Protein AF-A0A2G2QUN5-F1 (afdb_monomer)

Structure (mmCIF, N/CA/C/O ba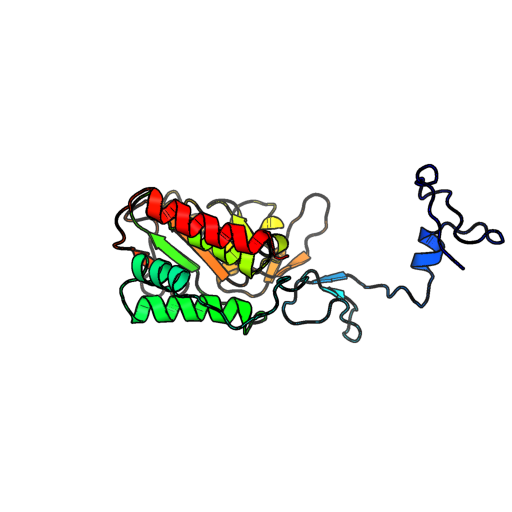ckbone):
data_AF-A0A2G2QUN5-F1
#
_entry.id   AF-A0A2G2QUN5-F1
#
loop_
_atom_site.group_PDB
_atom_site.id
_atom_site.type_symbol
_atom_site.label_atom_id
_atom_site.label_alt_id
_atom_site.label_comp_id
_atom_site.label_asym_id
_atom_site.label_entity_id
_atom_site.label_seq_id
_atom_site.pdbx_PDB_ins_code
_atom_site.Cartn_x
_atom_site.Cartn_y
_atom_site.Cartn_z
_atom_site.occupancy
_atom_site.B_iso_or_equiv
_atom_site.auth_seq_id
_atom_site.auth_comp_id
_atom_site.auth_asym_id
_atom_site.auth_atom_id
_atom_site.pdbx_PDB_model_num
ATOM 1 N N . MET A 1 1 ? 36.291 -23.352 -14.153 1.00 35.84 1 MET A N 1
ATOM 2 C CA . MET A 1 1 ? 36.931 -22.021 -14.198 1.00 35.84 1 MET A CA 1
ATOM 3 C C . MET A 1 1 ? 36.244 -21.177 -13.135 1.00 35.84 1 MET A C 1
ATOM 5 O O . MET A 1 1 ? 35.093 -20.812 -13.331 1.00 35.84 1 MET A O 1
ATOM 9 N N . SER A 1 2 ? 36.852 -21.022 -11.958 1.00 29.03 2 SER A N 1
ATOM 10 C CA . SER A 1 2 ? 36.271 -20.247 -10.856 1.00 29.03 2 SER A CA 1
ATOM 11 C C . SER A 1 2 ? 36.529 -18.760 -11.091 1.00 29.03 2 SER A C 1
ATOM 13 O O . SER A 1 2 ? 37.668 -18.347 -11.294 1.00 29.03 2 SER A O 1
ATOM 15 N N . LEU A 1 3 ? 35.463 -17.963 -11.090 1.00 35.88 3 LEU A N 1
ATOM 16 C CA . LEU A 1 3 ? 35.551 -16.508 -11.137 1.00 35.88 3 LEU A CA 1
ATOM 17 C C . LEU A 1 3 ? 35.928 -16.033 -9.724 1.00 35.88 3 LEU A C 1
ATOM 19 O O . LEU A 1 3 ? 35.085 -16.031 -8.832 1.00 35.88 3 LEU A O 1
ATOM 23 N N . VAL A 1 4 ? 37.200 -15.710 -9.488 1.00 37.84 4 VAL A N 1
ATOM 24 C CA . VAL A 1 4 ? 37.647 -15.081 -8.235 1.00 37.84 4 VAL A CA 1
ATOM 25 C C . VAL A 1 4 ? 37.797 -13.591 -8.516 1.00 37.84 4 VAL A C 1
ATOM 27 O O . VAL A 1 4 ? 38.644 -13.198 -9.313 1.00 37.84 4 VAL A O 1
ATOM 30 N N . LEU A 1 5 ? 36.936 -12.773 -7.911 1.00 43.81 5 LEU A N 1
ATOM 31 C CA . LEU A 1 5 ? 36.987 -11.317 -8.028 1.00 43.81 5 LEU A CA 1
ATOM 32 C C . LEU A 1 5 ? 37.712 -10.751 -6.801 1.00 43.81 5 LEU A C 1
ATOM 34 O O . LEU A 1 5 ? 37.220 -10.862 -5.681 1.00 43.81 5 LEU A O 1
ATOM 38 N N . ASP A 1 6 ? 38.892 -10.175 -7.027 1.00 44.09 6 ASP A N 1
ATOM 39 C CA . ASP A 1 6 ? 39.674 -9.443 -6.027 1.00 44.09 6 ASP A CA 1
ATOM 40 C C . ASP A 1 6 ? 39.071 -8.045 -5.778 1.00 44.09 6 ASP A C 1
ATOM 42 O O . ASP A 1 6 ? 38.617 -7.355 -6.696 1.00 44.09 6 ASP A O 1
ATOM 46 N N . LYS A 1 7 ? 39.084 -7.636 -4.508 1.00 42.56 7 LYS A N 1
ATOM 47 C CA . LYS A 1 7 ? 38.530 -6.402 -3.946 1.00 42.56 7 LYS A CA 1
ATOM 48 C C . LYS A 1 7 ? 39.218 -5.139 -4.484 1.00 42.56 7 LYS A C 1
ATOM 50 O O . LYS A 1 7 ? 38.591 -4.082 -4.492 1.00 42.56 7 LYS A O 1
ATOM 55 N N . GLU A 1 8 ? 40.456 -5.236 -4.977 1.00 45.50 8 GLU A N 1
ATOM 56 C CA . GLU A 1 8 ? 41.182 -4.104 -5.583 1.00 45.50 8 GLU A CA 1
ATOM 57 C C . GLU A 1 8 ? 40.894 -3.898 -7.088 1.00 45.50 8 GLU A C 1
ATOM 59 O O . GLU A 1 8 ? 41.261 -2.871 -7.660 1.00 45.50 8 GLU A O 1
ATOM 64 N N . GLY A 1 9 ? 40.166 -4.818 -7.738 1.00 47.00 9 GLY A N 1
ATOM 65 C CA . GLY A 1 9 ? 39.859 -4.783 -9.177 1.00 47.00 9 GLY A CA 1
ATOM 66 C C . GLY A 1 9 ? 38.593 -4.015 -9.582 1.00 47.00 9 GLY A C 1
ATOM 67 O O . GLY A 1 9 ? 38.259 -3.971 -10.766 1.00 47.00 9 GLY A O 1
ATOM 68 N N . PHE A 1 10 ? 37.877 -3.397 -8.638 1.00 44.25 10 PHE A N 1
ATOM 69 C CA . PHE A 1 10 ? 36.579 -2.745 -8.871 1.00 44.25 10 PHE A CA 1
ATOM 70 C C . PHE A 1 10 ? 36.718 -1.335 -9.486 1.00 44.25 10 PHE A C 1
ATOM 72 O O . PHE A 1 10 ? 36.236 -0.331 -8.965 1.00 44.25 10 PHE A O 1
ATOM 79 N N . ARG A 1 11 ? 37.408 -1.240 -10.625 1.00 47.84 11 ARG A N 1
ATOM 80 C CA . ARG A 1 11 ? 37.242 -0.135 -11.576 1.00 47.84 11 ARG A CA 1
ATOM 81 C C . ARG A 1 11 ? 36.679 -0.746 -12.854 1.00 47.84 11 ARG A C 1
ATOM 83 O O . ARG A 1 11 ? 37.441 -1.268 -13.665 1.00 47.84 11 ARG A O 1
ATOM 90 N N . ASP A 1 12 ? 35.359 -0.663 -13.032 1.00 49.81 12 ASP A N 1
ATOM 91 C CA . ASP A 1 12 ? 34.596 -1.222 -14.171 1.00 49.81 12 ASP A CA 1
ATOM 92 C C . ASP A 1 12 ? 35.184 -0.902 -15.559 1.00 49.81 12 ASP A C 1
ATOM 94 O O . ASP A 1 12 ? 34.937 -1.614 -16.533 1.00 49.81 12 ASP A O 1
ATOM 98 N N . ALA A 1 13 ? 36.002 0.149 -15.662 1.00 46.41 13 ALA A N 1
ATOM 99 C CA . ALA A 1 13 ? 36.692 0.530 -16.887 1.00 46.41 13 ALA A CA 1
ATOM 100 C C . ALA A 1 13 ? 37.795 -0.457 -17.335 1.00 46.41 13 ALA A C 1
ATOM 102 O O . ALA A 1 13 ? 38.025 -0.571 -18.535 1.00 46.41 13 ALA A O 1
ATOM 103 N N . ASN A 1 14 ? 38.463 -1.176 -16.416 1.00 46.28 14 ASN A N 1
ATOM 104 C CA . ASN A 1 14 ? 39.720 -1.892 -16.713 1.00 46.28 14 ASN A CA 1
ATOM 105 C C . ASN A 1 14 ? 39.772 -3.366 -16.263 1.00 46.28 14 ASN A C 1
ATOM 107 O O . ASN A 1 14 ? 40.798 -4.020 -16.452 1.00 46.28 14 ASN A O 1
ATOM 111 N N . ALA A 1 15 ? 38.700 -3.917 -15.689 1.00 51.59 15 ALA A N 1
ATOM 112 C CA . ALA A 1 15 ? 38.634 -5.343 -15.370 1.00 51.59 15 ALA A CA 1
ATOM 113 C C . ALA A 1 15 ? 38.352 -6.154 -16.649 1.00 51.59 15 ALA A C 1
ATOM 115 O O . ALA A 1 15 ? 37.224 -6.188 -17.151 1.00 51.59 15 ALA A O 1
ATOM 116 N N . PHE A 1 16 ? 39.385 -6.780 -17.215 1.00 53.91 16 PHE A N 1
ATOM 117 C CA . PHE A 1 16 ? 39.244 -7.669 -18.368 1.00 53.91 16 PHE A CA 1
ATOM 118 C C . PHE A 1 16 ? 38.678 -9.018 -17.914 1.00 53.91 16 PHE A C 1
ATOM 120 O O . PHE A 1 16 ? 39.270 -9.688 -17.073 1.00 53.91 16 PHE A O 1
ATOM 127 N N . ALA A 1 17 ? 37.539 -9.434 -18.476 1.00 51.97 17 ALA A N 1
ATOM 128 C CA . ALA A 1 17 ? 36.911 -10.714 -18.122 1.00 51.97 17 ALA A CA 1
ATOM 129 C C . ALA A 1 17 ? 37.695 -11.939 -18.626 1.00 51.97 17 ALA A C 1
ATOM 131 O O . ALA A 1 17 ? 37.509 -13.043 -18.118 1.00 51.97 17 ALA A O 1
ATOM 132 N N . PHE A 1 18 ? 38.573 -11.753 -19.617 1.00 56.00 18 PHE A N 1
ATOM 133 C CA . PHE A 1 18 ? 39.348 -12.828 -20.227 1.00 56.00 18 PHE A CA 1
ATOM 134 C C . PHE A 1 18 ? 40.806 -12.388 -20.426 1.00 56.00 18 PHE A C 1
ATOM 136 O O . PHE A 1 18 ? 41.029 -11.330 -21.015 1.00 56.00 18 PHE A O 1
ATOM 143 N N . PRO A 1 19 ? 41.806 -13.197 -20.023 1.00 53.03 19 PRO A N 1
ATOM 144 C CA . PRO A 1 19 ? 43.227 -12.854 -20.167 1.00 53.03 19 PRO A CA 1
ATOM 145 C C . PRO A 1 19 ? 43.670 -12.573 -21.614 1.00 53.03 19 PRO A C 1
ATOM 147 O O . PRO A 1 19 ? 44.662 -11.888 -21.837 1.00 53.03 19 PRO A O 1
ATOM 150 N N . SER A 1 20 ? 42.944 -13.107 -22.602 1.00 54.94 20 SER A N 1
ATOM 151 C CA . SER A 1 20 ? 43.275 -13.030 -24.029 1.00 54.94 20 SER A CA 1
ATOM 152 C C . SER A 1 20 ? 42.544 -11.924 -24.803 1.00 54.94 20 SER A C 1
ATOM 154 O O . SER A 1 20 ? 42.883 -11.681 -25.960 1.00 54.94 20 SER A O 1
ATOM 156 N N . GLN A 1 21 ? 41.559 -11.233 -24.210 1.00 55.50 21 GLN A N 1
ATOM 157 C CA . GLN A 1 21 ? 40.789 -10.183 -24.889 1.00 55.50 21 GLN A CA 1
ATOM 158 C C . GLN A 1 21 ? 40.689 -8.914 -24.040 1.00 55.50 21 GLN A C 1
ATOM 160 O O . GLN A 1 21 ? 40.214 -8.945 -22.908 1.00 55.50 21 GLN A O 1
ATOM 165 N N . LYS A 1 22 ? 41.052 -7.766 -24.634 1.00 61.06 22 LYS A N 1
ATOM 166 C CA . LYS A 1 22 ? 40.932 -6.421 -24.039 1.00 61.06 22 LYS A CA 1
ATOM 167 C C . LYS A 1 22 ? 39.475 -5.920 -23.955 1.00 61.06 22 LYS A C 1
ATOM 169 O O . LYS A 1 22 ? 39.192 -4.767 -24.266 1.00 61.06 22 LYS A O 1
ATOM 174 N N . THR A 1 23 ? 38.534 -6.777 -23.575 1.00 63.66 23 THR A N 1
ATOM 175 C CA . THR A 1 23 ? 37.120 -6.418 -23.417 1.00 63.66 23 THR A CA 1
ATOM 176 C C . THR A 1 23 ? 36.802 -6.311 -21.929 1.00 63.66 23 THR A C 1
ATOM 178 O O . THR A 1 23 ? 37.058 -7.257 -21.181 1.00 63.66 23 THR A O 1
ATOM 181 N N . SER A 1 24 ? 36.255 -5.173 -21.489 1.00 75.00 24 SER A N 1
ATOM 182 C CA . SER A 1 24 ? 35.823 -5.018 -20.094 1.00 75.00 24 SER A CA 1
ATOM 183 C C . SER A 1 24 ? 34.731 -6.031 -19.750 1.00 75.00 24 SER A C 1
ATOM 185 O O . SER A 1 24 ? 33.943 -6.417 -20.620 1.00 75.00 24 SER A O 1
ATOM 187 N N . ALA A 1 25 ? 34.657 -6.448 -18.486 1.00 74.31 25 ALA A N 1
ATOM 188 C CA . ALA A 1 25 ? 33.640 -7.387 -18.016 1.00 74.31 25 ALA A CA 1
ATOM 189 C C . ALA A 1 25 ? 32.211 -6.926 -18.347 1.00 74.31 25 ALA A C 1
ATOM 191 O O . ALA A 1 25 ? 31.408 -7.723 -18.826 1.00 74.31 25 ALA A O 1
ATOM 192 N N . VAL A 1 26 ? 31.929 -5.626 -18.215 1.00 73.56 26 VAL A N 1
ATOM 193 C CA . VAL A 1 26 ? 30.643 -5.018 -18.597 1.00 73.56 26 VAL A CA 1
ATOM 194 C C . VAL A 1 26 ? 30.365 -5.181 -20.093 1.00 73.56 26 VAL A C 1
ATOM 196 O O . VAL A 1 26 ? 29.277 -5.590 -20.488 1.00 73.56 26 VAL A O 1
ATOM 199 N N . THR A 1 27 ? 31.356 -4.911 -20.947 1.00 76.88 27 THR A N 1
ATOM 200 C CA . THR A 1 27 ? 31.192 -5.052 -22.402 1.00 76.88 27 THR A CA 1
ATOM 201 C C . THR A 1 27 ? 31.001 -6.515 -22.799 1.00 76.88 27 THR A C 1
ATOM 203 O O . THR A 1 27 ? 30.188 -6.814 -23.671 1.00 76.88 27 THR A O 1
ATOM 206 N N . ALA A 1 28 ? 31.729 -7.432 -22.158 1.00 79.38 28 ALA A N 1
ATOM 207 C CA . ALA A 1 28 ? 31.583 -8.866 -22.377 1.00 79.38 28 ALA A CA 1
ATOM 208 C C . ALA A 1 28 ? 30.199 -9.367 -21.933 1.00 79.38 28 ALA A C 1
ATOM 210 O O . ALA A 1 28 ? 29.569 -10.129 -22.664 1.00 79.38 28 ALA A O 1
ATOM 211 N N . PHE A 1 29 ? 29.700 -8.892 -20.787 1.00 80.44 29 PHE A N 1
ATOM 212 C CA . PHE A 1 29 ? 28.360 -9.198 -20.290 1.00 80.44 29 PHE A CA 1
ATOM 213 C C . PHE A 1 29 ? 27.273 -8.664 -21.230 1.00 80.44 29 PHE A C 1
ATOM 215 O O . PHE A 1 29 ? 26.451 -9.441 -21.700 1.00 80.44 29 PHE A O 1
ATOM 222 N N . ASN A 1 30 ? 27.322 -7.383 -21.605 1.00 80.19 30 ASN A N 1
ATOM 223 C CA . ASN A 1 30 ? 26.324 -6.761 -22.486 1.00 80.19 30 ASN A CA 1
ATOM 224 C C . ASN A 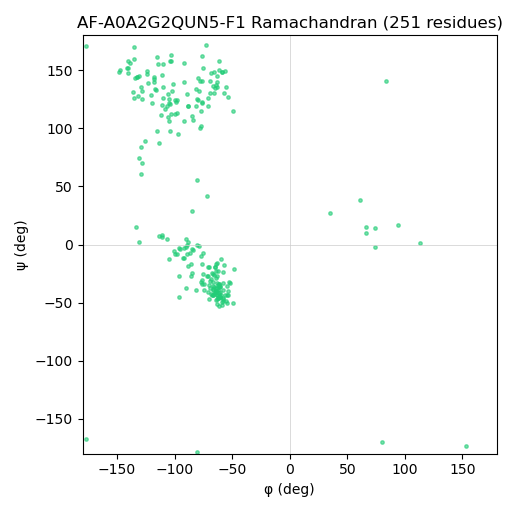1 30 ? 26.278 -7.383 -23.891 1.00 80.19 30 ASN A C 1
ATOM 226 O O . ASN A 1 30 ? 25.246 -7.345 -24.554 1.00 80.19 30 ASN A O 1
ATOM 230 N N . ARG A 1 31 ? 27.395 -7.948 -24.365 1.00 80.19 31 ARG A N 1
ATOM 231 C CA . ARG A 1 31 ? 27.471 -8.662 -25.652 1.00 80.19 31 ARG A CA 1
ATOM 232 C C . ARG A 1 31 ? 27.142 -10.150 -25.540 1.00 80.19 31 ARG A C 1
ATOM 234 O O . ARG A 1 31 ? 27.064 -10.831 -26.563 1.00 80.19 31 ARG A O 1
ATOM 241 N N . SER A 1 32 ? 27.000 -10.676 -24.327 1.00 80.69 32 SER A N 1
ATOM 242 C CA . SER A 1 32 ? 26.747 -12.093 -24.110 1.00 80.69 32 SER A CA 1
ATOM 243 C C . SER A 1 32 ? 25.348 -12.465 -24.583 1.00 80.69 32 SER A C 1
ATOM 245 O O . SER A 1 32 ? 24.357 -11.878 -24.159 1.00 80.69 32 SER A O 1
ATOM 247 N N . LYS A 1 33 ? 25.247 -13.531 -25.383 1.00 78.31 33 LYS A N 1
ATOM 248 C CA . LYS A 1 33 ? 23.953 -14.143 -25.734 1.00 78.31 33 LYS A CA 1
ATOM 249 C C . LYS A 1 33 ? 23.222 -14.726 -24.517 1.00 78.31 33 LYS A C 1
ATOM 251 O O . LYS A 1 33 ? 22.036 -15.011 -24.607 1.00 78.31 33 LYS A O 1
ATOM 256 N N . LEU A 1 34 ? 23.932 -14.911 -23.400 1.00 79.38 34 LEU A N 1
ATOM 257 C CA . LEU A 1 34 ? 23.391 -15.399 -22.131 1.00 79.38 34 LEU A CA 1
ATOM 258 C C . LEU A 1 34 ? 22.895 -14.268 -21.215 1.00 79.38 34 LEU A C 1
ATOM 260 O O . LEU A 1 34 ? 22.411 -14.560 -20.128 1.00 79.38 34 LEU A O 1
ATOM 264 N N . ALA A 1 35 ? 23.031 -13.001 -21.622 1.00 80.69 35 ALA A N 1
ATOM 265 C CA . ALA A 1 35 ? 22.548 -11.838 -20.881 1.00 80.69 35 ALA A CA 1
ATOM 266 C C . ALA A 1 35 ? 21.409 -11.165 -21.669 1.00 80.69 35 ALA A C 1
ATOM 268 O O . ALA A 1 35 ? 21.674 -10.262 -22.472 1.00 80.69 35 ALA A O 1
ATOM 269 N N . PRO A 1 36 ? 20.148 -11.613 -21.484 1.00 79.75 36 PRO A N 1
ATOM 270 C CA . PRO A 1 36 ? 19.002 -11.040 -22.176 1.00 79.75 36 PRO A CA 1
ATOM 271 C C . PRO A 1 36 ? 18.948 -9.527 -21.969 1.00 79.75 36 PRO A C 1
ATOM 273 O O . PRO A 1 36 ? 18.976 -9.044 -20.838 1.00 79.75 36 PRO A O 1
ATOM 276 N N . GLN A 1 37 ? 18.876 -8.789 -23.072 1.00 84.19 37 GLN A N 1
ATOM 277 C CA . GLN A 1 37 ? 18.671 -7.347 -23.054 1.00 84.19 37 GLN A CA 1
ATOM 278 C C . GLN A 1 37 ? 17.175 -7.068 -23.142 1.00 84.19 37 GLN A C 1
ATOM 280 O O . GLN A 1 37 ? 16.467 -7.739 -23.893 1.00 84.19 37 GLN A O 1
ATOM 285 N N . VAL A 1 38 ? 16.710 -6.079 -22.382 1.00 88.81 38 VAL A N 1
ATOM 286 C CA . VAL A 1 38 ? 15.315 -5.629 -22.402 1.00 88.81 38 VAL A CA 1
ATOM 287 C C . VAL A 1 38 ? 15.212 -4.203 -22.933 1.00 88.81 38 VAL A C 1
ATOM 289 O O . VAL A 1 38 ? 16.158 -3.424 -22.846 1.00 88.81 38 VAL A O 1
ATOM 292 N N . ASN A 1 39 ? 14.049 -3.846 -23.467 1.00 89.62 39 ASN A N 1
ATOM 293 C CA . ASN A 1 39 ? 13.757 -2.514 -23.996 1.00 89.62 39 ASN A CA 1
ATOM 294 C C . ASN A 1 39 ? 13.274 -1.528 -22.921 1.00 89.62 39 ASN A C 1
ATOM 296 O O . ASN A 1 39 ? 13.265 -0.325 -23.164 1.00 89.62 39 ASN A O 1
ATOM 300 N N . GLY A 1 40 ? 12.852 -2.019 -21.754 1.00 89.62 40 GLY A N 1
ATOM 301 C CA . GLY A 1 40 ? 12.332 -1.180 -20.680 1.00 89.62 40 GLY A CA 1
ATOM 302 C C . GLY A 1 40 ? 11.982 -1.962 -19.420 1.00 89.62 40 GLY A C 1
ATOM 303 O O . GLY A 1 40 ? 12.339 -3.133 -19.271 1.00 89.62 40 GLY A O 1
ATOM 304 N N . THR A 1 41 ? 11.263 -1.300 -18.517 1.00 91.94 41 THR A N 1
ATOM 305 C CA . THR A 1 41 ? 10.804 -1.872 -17.246 1.00 91.94 41 THR A CA 1
ATOM 306 C C . THR A 1 41 ? 9.317 -1.599 -17.040 1.00 91.94 41 THR A C 1
ATOM 308 O O . THR A 1 41 ? 8.870 -0.506 -17.372 1.00 91.94 41 THR A O 1
ATOM 311 N N . ASP A 1 42 ? 8.585 -2.529 -16.432 1.00 93.62 42 ASP A N 1
ATOM 312 C CA . ASP A 1 42 ? 7.177 -2.362 -16.019 1.00 93.62 42 ASP A CA 1
ATOM 313 C C . ASP A 1 42 ? 6.980 -3.042 -14.654 1.00 93.62 42 ASP A C 1
ATOM 315 O O . ASP A 1 42 ? 7.784 -3.891 -14.276 1.00 93.62 42 ASP A O 1
ATOM 319 N N . TYR A 1 43 ? 5.960 -2.670 -13.889 1.00 95.50 43 TYR A N 1
ATOM 320 C CA . TYR A 1 43 ? 5.615 -3.316 -12.622 1.00 95.50 43 TYR A CA 1
ATOM 321 C C . TYR A 1 43 ? 4.389 -4.206 -12.814 1.00 95.50 43 TYR A C 1
ATOM 323 O O . TYR A 1 43 ? 3.251 -3.740 -12.810 1.00 95.50 43 TYR A O 1
ATOM 331 N N . VAL A 1 44 ? 4.618 -5.504 -13.011 1.00 94.44 44 VAL A N 1
ATOM 332 C CA . VAL A 1 44 ? 3.553 -6.453 -13.358 1.00 94.44 44 VAL A CA 1
ATOM 333 C C . VAL A 1 44 ? 3.550 -7.611 -12.362 1.00 94.44 44 VAL A C 1
ATOM 335 O O . VAL A 1 44 ? 4.234 -8.617 -12.570 1.00 94.44 44 VAL A O 1
ATOM 338 N N . PRO A 1 45 ? 2.817 -7.490 -11.247 1.00 94.69 45 PRO A N 1
ATOM 339 C CA . PRO A 1 45 ? 2.744 -8.548 -10.258 1.00 94.69 45 PRO A CA 1
ATOM 340 C C . PRO A 1 45 ? 2.214 -9.865 -10.832 1.00 94.69 45 PRO A C 1
ATOM 342 O O . PRO A 1 45 ? 1.434 -9.893 -11.781 1.00 94.69 45 PRO A O 1
ATOM 345 N N . GLY A 1 46 ? 2.683 -10.980 -10.278 1.00 91.94 46 GLY A N 1
ATOM 346 C CA . GLY A 1 46 ? 2.337 -12.332 -10.725 1.00 91.94 46 GLY A CA 1
ATOM 347 C C . GLY A 1 46 ? 2.994 -12.785 -12.038 1.00 91.94 46 GLY A C 1
ATOM 348 O O . GLY A 1 46 ? 2.779 -13.924 -12.449 1.00 91.94 46 GLY A O 1
ATOM 349 N N . LYS A 1 47 ? 3.790 -11.940 -12.710 1.00 92.31 47 LYS A N 1
ATOM 350 C CA . LYS A 1 47 ? 4.508 -12.297 -13.9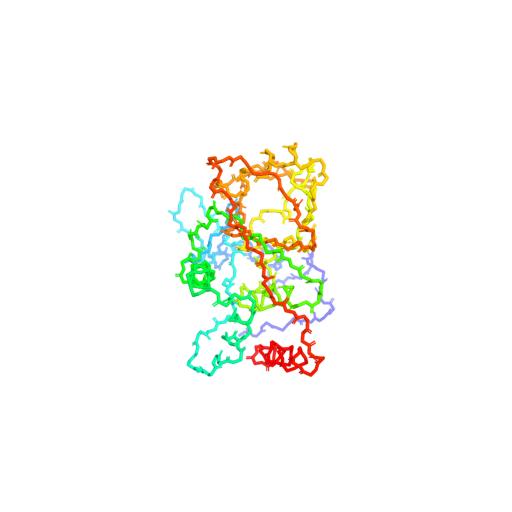49 1.00 92.31 47 LYS A CA 1
ATOM 351 C C . LYS A 1 47 ? 5.993 -12.559 -13.711 1.00 92.31 47 LYS A C 1
ATOM 353 O O . LYS A 1 47 ? 6.562 -12.167 -12.695 1.00 92.31 47 LYS A O 1
ATOM 358 N N . GLU A 1 48 ? 6.623 -13.210 -14.685 1.00 91.94 48 GLU A N 1
ATOM 359 C CA . GLU A 1 48 ? 8.052 -13.524 -14.659 1.00 91.94 48 GLU A CA 1
ATOM 360 C C . GLU A 1 48 ? 8.933 -12.269 -14.612 1.00 91.94 48 GLU A C 1
ATOM 362 O O . GLU A 1 48 ? 8.530 -11.175 -15.016 1.00 91.94 48 GLU A O 1
ATOM 367 N N . LYS A 1 49 ? 10.172 -12.435 -14.130 1.00 92.06 49 LYS A N 1
ATOM 368 C CA . LYS A 1 49 ? 11.132 -11.332 -14.006 1.00 92.06 49 LYS A CA 1
ATOM 369 C C . LYS A 1 49 ? 11.519 -10.749 -15.367 1.00 92.06 49 LYS A C 1
ATOM 371 O O . LYS A 1 49 ? 11.644 -9.536 -15.501 1.00 92.06 49 LYS A O 1
ATOM 376 N N . LEU A 1 50 ? 11.705 -11.609 -16.364 1.00 92.44 50 LEU A N 1
ATOM 377 C CA . LEU A 1 50 ? 11.996 -11.233 -17.743 1.00 92.44 50 LEU A CA 1
ATOM 378 C C . LEU A 1 50 ? 10.793 -11.599 -18.603 1.00 92.44 50 LEU A C 1
ATOM 380 O O . LEU A 1 50 ? 10.518 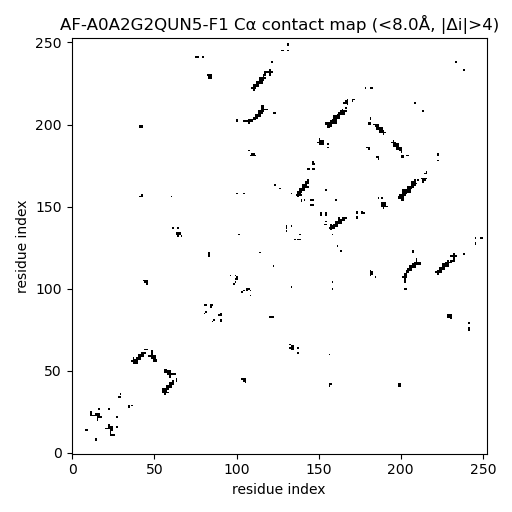-12.775 -18.807 1.00 92.44 50 LEU A O 1
ATOM 384 N N . MET A 1 51 ? 10.087 -10.600 -19.121 1.00 91.44 51 MET A N 1
ATOM 385 C CA . MET A 1 51 ? 8.951 -10.827 -20.010 1.00 91.44 51 MET A CA 1
ATOM 386 C C . MET A 1 51 ? 9.434 -10.686 -21.454 1.00 91.44 51 MET A C 1
ATOM 388 O O . MET A 1 51 ? 9.557 -9.580 -21.989 1.00 91.44 51 MET A O 1
ATOM 392 N N . LEU A 1 52 ? 9.779 -11.826 -22.055 1.00 85.56 52 LEU A N 1
ATOM 393 C CA . LEU A 1 52 ? 10.289 -11.942 -23.421 1.00 85.56 52 LEU A CA 1
ATOM 394 C C . LEU A 1 52 ? 9.159 -12.440 -24.338 1.00 85.56 52 LEU A C 1
ATOM 396 O O . LEU A 1 52 ? 8.479 -13.401 -23.998 1.00 85.56 52 LEU A O 1
ATOM 400 N N . GLY A 1 53 ? 8.948 -11.801 -25.494 1.00 73.69 53 GLY A N 1
ATOM 401 C CA . GLY A 1 53 ? 7.963 -12.255 -26.495 1.00 73.69 53 GLY A CA 1
ATOM 402 C C . GLY A 1 53 ? 6.754 -11.342 -26.729 1.00 73.69 53 GLY A C 1
ATOM 403 O O . GLY A 1 53 ? 5.914 -11.664 -27.564 1.00 73.69 53 GLY A O 1
ATOM 404 N N . GLY A 1 54 ? 6.664 -10.198 -26.044 1.00 74.50 54 GLY A N 1
ATOM 405 C CA . GLY A 1 54 ? 5.764 -9.109 -26.440 1.00 74.50 54 GLY A CA 1
ATOM 406 C C . GLY A 1 54 ? 6.350 -8.252 -27.570 1.00 74.50 54 GLY A C 1
ATOM 407 O O . GLY A 1 54 ? 7.473 -8.482 -28.016 1.00 74.50 54 GLY A O 1
ATOM 408 N N . THR A 1 55 ? 5.623 -7.207 -27.986 1.00 80.81 55 THR A N 1
ATOM 409 C CA . THR A 1 55 ? 6.133 -6.178 -28.921 1.00 80.81 55 THR A CA 1
ATOM 410 C C . THR A 1 55 ? 7.471 -5.594 -28.456 1.00 80.81 55 THR A C 1
ATOM 412 O O . THR A 1 55 ? 8.329 -5.274 -29.273 1.00 80.81 55 THR A O 1
ATOM 415 N N . TYR A 1 56 ? 7.657 -5.504 -27.136 1.00 82.62 56 TYR A N 1
ATOM 416 C CA . TYR A 1 56 ? 8.907 -5.128 -26.490 1.00 82.62 56 TYR A CA 1
ATOM 417 C C . TYR A 1 56 ? 9.223 -6.113 -25.366 1.00 82.62 56 TYR A C 1
ATOM 419 O O . TYR A 1 56 ? 8.323 -6.585 -24.670 1.00 82.62 56 TYR A O 1
ATOM 427 N N . SER A 1 57 ? 10.509 -6.401 -25.177 1.00 90.06 57 SER A N 1
ATOM 428 C CA . SER A 1 57 ? 10.991 -7.162 -24.023 1.00 90.06 57 SER A CA 1
ATOM 429 C C . SER A 1 57 ? 11.122 -6.237 -22.816 1.00 90.06 57 SER A C 1
ATOM 431 O O . SER A 1 57 ? 11.645 -5.128 -22.942 1.00 90.06 57 SER A O 1
ATOM 433 N N . VAL A 1 58 ? 10.641 -6.654 -21.647 1.00 92.50 58 VAL A N 1
ATOM 434 C CA . VAL A 1 58 ? 10.631 -5.798 -20.450 1.00 92.50 58 VAL A CA 1
ATOM 435 C C . VAL A 1 58 ? 11.124 -6.546 -19.216 1.00 92.50 58 VAL A C 1
ATOM 437 O O . VAL A 1 58 ? 10.859 -7.737 -19.034 1.00 92.50 58 VAL A O 1
ATOM 440 N N . LEU A 1 59 ? 11.851 -5.833 -18.356 1.00 93.31 59 LEU A N 1
ATOM 441 C CA . LEU A 1 59 ? 12.227 -6.303 -17.027 1.00 93.31 59 LEU A CA 1
ATOM 442 C C . LEU A 1 59 ? 11.120 -5.929 -16.042 1.00 93.31 59 LEU A C 1
ATOM 444 O O . LEU A 1 59 ? 10.823 -4.752 -15.831 1.00 93.31 59 LEU A O 1
ATOM 448 N N . ASN A 1 60 ? 10.526 -6.936 -15.418 1.00 94.56 60 ASN A N 1
ATOM 449 C CA . ASN A 1 60 ? 9.516 -6.731 -14.398 1.00 94.56 60 ASN A CA 1
ATOM 450 C C . ASN A 1 60 ? 10.158 -6.167 -13.121 1.00 94.56 60 ASN A C 1
ATOM 452 O O . ASN A 1 60 ? 11.114 -6.735 -12.586 1.00 94.56 60 ASN A O 1
ATOM 456 N N . LYS A 1 61 ? 9.645 -5.047 -12.617 1.00 94.19 61 LYS A N 1
ATOM 457 C CA . LYS A 1 61 ? 10.104 -4.407 -11.378 1.00 94.19 61 LYS A CA 1
ATOM 458 C C . LYS A 1 61 ? 9.627 -5.149 -10.135 1.00 94.19 61 LYS A C 1
ATOM 460 O O . LYS A 1 61 ? 10.313 -5.097 -9.119 1.00 94.19 61 LYS A O 1
ATOM 465 N N . TRP A 1 62 ? 8.524 -5.888 -10.231 1.00 93.94 62 TRP A N 1
ATOM 466 C CA . TRP A 1 62 ? 8.037 -6.721 -9.139 1.00 93.94 62 TRP A CA 1
ATOM 467 C C . TRP A 1 62 ? 9.004 -7.884 -8.860 1.00 93.94 62 TRP A C 1
ATOM 469 O O . TRP A 1 62 ? 9.517 -8.516 -9.787 1.00 93.94 62 TRP A O 1
ATOM 479 N N . ASN A 1 63 ? 9.277 -8.152 -7.580 1.00 86.44 63 ASN A N 1
ATOM 480 C CA . ASN A 1 63 ? 10.199 -9.206 -7.127 1.00 86.44 63 ASN A CA 1
ATOM 481 C C . ASN A 1 63 ? 9.487 -10.374 -6.428 1.00 86.44 63 ASN A C 1
ATOM 483 O O . ASN A 1 63 ? 10.146 -11.250 -5.870 1.00 86.44 63 ASN A O 1
ATOM 487 N N . GLY A 1 64 ? 8.155 -10.399 -6.446 1.00 90.81 64 GLY A N 1
ATOM 488 C CA . GLY A 1 64 ? 7.394 -11.250 -5.541 1.00 90.81 64 GLY A CA 1
ATOM 489 C C . GLY A 1 64 ? 7.271 -10.625 -4.155 1.00 90.81 64 GLY A C 1
ATOM 490 O O . GLY A 1 64 ? 7.611 -9.463 -3.947 1.00 90.81 64 GLY A O 1
ATOM 491 N N . PHE A 1 65 ? 6.774 -11.417 -3.209 1.00 89.94 65 PHE A N 1
ATOM 492 C CA . PHE A 1 65 ? 6.595 -11.008 -1.814 1.00 89.94 65 PHE A CA 1
ATOM 493 C C . PHE A 1 65 ? 7.713 -11.493 -0.884 1.00 89.94 65 PHE A C 1
ATOM 495 O O . PHE A 1 65 ? 7.741 -11.133 0.287 1.00 89.94 65 PHE A O 1
ATOM 502 N N . GLY A 1 66 ? 8.613 -12.350 -1.379 1.00 84.31 66 GLY A N 1
ATOM 503 C CA . GLY A 1 66 ? 9.673 -12.955 -0.566 1.00 84.31 66 GLY A CA 1
ATOM 504 C C . GLY A 1 66 ? 9.173 -13.912 0.525 1.00 84.31 66 GLY A C 1
ATOM 505 O O . GLY A 1 66 ? 9.962 -14.331 1.363 1.00 84.31 66 GLY A O 1
ATOM 506 N N . LEU A 1 67 ? 7.883 -14.268 0.517 1.00 84.75 67 LEU A N 1
ATOM 507 C CA . LEU A 1 67 ? 7.256 -15.174 1.478 1.00 84.75 67 LEU A CA 1
ATOM 508 C C . LEU A 1 67 ? 6.706 -16.424 0.796 1.00 84.75 67 LEU A C 1
ATOM 510 O O . LEU A 1 67 ? 6.153 -16.354 -0.303 1.00 84.75 67 LEU A O 1
ATOM 514 N N . VAL A 1 68 ? 6.800 -17.552 1.499 1.00 85.12 68 VAL A N 1
ATOM 515 C CA . VAL A 1 68 ? 6.164 -18.818 1.121 1.00 85.12 68 VAL A CA 1
ATOM 516 C C . VAL A 1 68 ? 5.030 -19.093 2.114 1.00 85.12 68 VAL A C 1
ATOM 518 O O . VAL A 1 68 ? 5.280 -19.070 3.321 1.00 85.12 68 VAL A O 1
ATOM 521 N N . PRO A 1 69 ? 3.787 -19.326 1.652 1.00 86.19 69 PRO A N 1
ATOM 522 C CA . PRO A 1 69 ? 2.678 -19.638 2.544 1.00 86.19 69 PRO A CA 1
ATOM 523 C C . PRO A 1 69 ? 2.931 -20.959 3.278 1.00 86.19 69 PRO A C 1
ATOM 525 O O . PRO A 1 69 ? 3.408 -21.929 2.690 1.00 86.19 69 PRO A O 1
ATOM 528 N N . MET A 1 70 ? 2.587 -20.993 4.562 1.00 86.94 70 MET A N 1
ATOM 529 C CA . MET A 1 70 ? 2.750 -22.156 5.429 1.00 86.94 70 MET A CA 1
ATOM 530 C C . MET A 1 70 ? 1.536 -22.279 6.348 1.00 86.94 70 MET A C 1
ATOM 532 O O . MET A 1 70 ? 0.956 -21.269 6.750 1.00 86.94 70 MET A O 1
ATOM 536 N N . GLU A 1 71 ? 1.160 -23.510 6.692 1.00 88.56 71 GLU A N 1
ATOM 537 C CA . GLU A 1 71 ? 0.191 -23.745 7.761 1.00 88.56 71 GLU A CA 1
ATOM 538 C C . GLU A 1 71 ? 0.752 -23.264 9.104 1.00 88.56 71 GLU A C 1
ATOM 540 O O . GLU A 1 71 ? 1.917 -23.490 9.431 1.00 88.56 71 GLU A O 1
ATOM 545 N N . GLY A 1 72 ? -0.077 -22.597 9.902 1.00 85.94 72 GLY A N 1
ATOM 546 C CA . GLY A 1 72 ? 0.356 -22.065 11.185 1.00 85.94 72 GLY A CA 1
ATOM 547 C C . GLY A 1 72 ? -0.766 -21.403 11.970 1.00 85.94 72 GLY A C 1
ATOM 548 O O . GLY A 1 72 ? -1.874 -21.197 11.472 1.00 85.94 72 GLY A O 1
ATOM 549 N N . ASP A 1 73 ? -0.455 -21.068 13.219 1.00 86.44 73 ASP A N 1
ATOM 550 C CA . ASP A 1 73 ? -1.367 -20.345 14.096 1.00 86.44 73 ASP A CA 1
ATOM 551 C C . ASP A 1 73 ? -1.422 -18.857 13.717 1.00 86.44 73 ASP A C 1
ATOM 553 O O . ASP A 1 73 ? -0.416 -18.145 13.734 1.00 86.44 73 ASP A O 1
ATOM 557 N N . TYR A 1 74 ? -2.623 -18.383 13.395 1.00 88.19 74 TYR A N 1
ATOM 558 C CA . TYR A 1 74 ? -2.913 -16.991 13.056 1.00 88.19 74 TYR A CA 1
ATOM 559 C C . TYR A 1 74 ? -3.820 -16.308 14.094 1.00 88.19 74 TYR A C 1
ATOM 561 O O . TYR A 1 74 ? -4.233 -15.162 13.887 1.00 88.19 74 TYR A O 1
ATOM 569 N N . VAL A 1 75 ? -4.120 -16.966 15.223 1.00 90.19 75 VAL A N 1
ATOM 570 C CA . VAL A 1 75 ? -5.091 -16.509 16.231 1.00 90.19 75 VAL A CA 1
ATOM 571 C C . VAL A 1 75 ? -4.778 -15.101 16.722 1.00 90.19 75 VAL A C 1
ATOM 573 O O . VAL A 1 75 ? -5.686 -14.280 16.807 1.00 90.19 75 VAL A O 1
ATOM 576 N N . THR A 1 76 ? -3.513 -14.768 16.993 1.00 88.94 76 THR A N 1
ATOM 577 C CA . THR A 1 76 ? -3.173 -13.414 17.469 1.00 88.94 76 THR A CA 1
ATOM 578 C C . THR A 1 76 ? -3.414 -12.339 16.407 1.00 88.94 76 THR A C 1
ATOM 580 O O . THR A 1 76 ? -3.894 -11.254 16.731 1.00 88.94 76 THR A O 1
ATOM 583 N N . ILE A 1 77 ? -3.125 -12.630 15.134 1.00 90.56 77 ILE A N 1
ATOM 584 C CA . ILE A 1 77 ? -3.406 -11.697 14.035 1.00 90.56 77 ILE A CA 1
ATOM 585 C C . ILE A 1 77 ? -4.921 -11.548 13.876 1.00 90.56 77 ILE A C 1
ATOM 587 O O . ILE A 1 77 ? -5.413 -10.430 13.769 1.00 90.56 77 ILE A O 1
ATOM 591 N N . PHE A 1 78 ? -5.676 -12.645 13.935 1.00 92.81 78 PHE A N 1
ATOM 592 C CA . PHE A 1 78 ? -7.135 -12.605 13.843 1.00 92.81 78 PHE A CA 1
ATOM 593 C C . PHE A 1 78 ? -7.785 -11.857 15.016 1.00 92.81 78 PHE A C 1
ATOM 595 O O . PHE A 1 78 ? -8.703 -11.064 14.815 1.00 92.81 78 PHE A O 1
ATOM 602 N N . GLN A 1 79 ? -7.277 -12.034 16.237 1.00 93.31 79 GLN A N 1
ATOM 603 C CA . GLN A 1 79 ? -7.691 -11.262 17.413 1.00 93.31 79 GLN A CA 1
ATOM 604 C C . GLN A 1 79 ? -7.404 -9.769 17.238 1.00 93.31 79 GLN A C 1
ATOM 606 O O . GLN A 1 79 ? -8.245 -8.936 17.556 1.00 93.31 79 GLN A O 1
ATOM 611 N N . TYR A 1 80 ? -6.246 -9.417 16.682 1.00 94.62 80 TYR A N 1
ATOM 612 C CA . TYR A 1 80 ? -5.928 -8.030 16.359 1.00 94.62 80 TYR A CA 1
ATOM 613 C C . TYR A 1 80 ? -6.876 -7.443 15.301 1.00 94.62 80 TYR A C 1
ATOM 615 O O . TYR A 1 80 ? -7.371 -6.326 15.467 1.00 94.62 80 TYR A O 1
ATOM 623 N N . MET A 1 81 ? -7.175 -8.208 14.248 1.00 96.06 81 MET A N 1
ATOM 624 C CA . MET A 1 81 ? -8.110 -7.805 13.199 1.00 96.06 81 MET A CA 1
ATOM 625 C C . MET A 1 81 ? -9.532 -7.619 13.745 1.00 96.06 81 MET A C 1
ATOM 627 O O . MET A 1 81 ? -10.146 -6.591 13.491 1.00 96.06 81 MET A O 1
ATOM 631 N N . THR A 1 82 ? -10.037 -8.558 14.547 1.00 96.56 82 THR A N 1
ATOM 632 C CA . THR A 1 82 ? -11.363 -8.464 15.192 1.00 96.56 82 THR A CA 1
ATOM 633 C C . THR A 1 82 ? -11.434 -7.348 16.236 1.00 96.56 82 THR A C 1
ATOM 635 O O . THR A 1 82 ? -12.475 -6.716 16.383 1.00 96.56 82 THR A O 1
ATOM 638 N N . TYR A 1 83 ? -10.331 -7.044 16.924 1.00 95.81 83 TYR A N 1
ATOM 639 C CA . TYR A 1 83 ? -10.243 -5.898 17.830 1.00 95.81 83 TYR A CA 1
ATOM 640 C C . TYR A 1 83 ? -10.367 -4.558 17.086 1.00 95.81 83 TYR A C 1
ATOM 642 O O . TYR A 1 83 ? -11.053 -3.657 17.566 1.00 95.81 83 TYR A O 1
ATOM 650 N N . LEU A 1 84 ? -9.748 -4.417 15.906 1.00 96.06 84 LEU A N 1
ATOM 651 C CA . LEU A 1 84 ? -9.909 -3.215 15.080 1.00 96.06 84 LEU A CA 1
ATOM 652 C C . LEU A 1 84 ? -11.254 -3.175 14.344 1.00 96.06 84 LEU A C 1
ATOM 654 O O . LEU A 1 84 ? -11.806 -2.087 14.168 1.00 96.06 84 LEU A O 1
ATOM 658 N N . PHE A 1 85 ? -11.772 -4.329 13.928 1.00 97.50 85 PHE A N 1
ATOM 659 C CA . PHE A 1 85 ? -12.955 -4.488 13.081 1.00 97.50 85 PHE A CA 1
ATOM 660 C C . PHE A 1 85 ? -13.907 -5.531 13.694 1.00 97.50 85 PHE A C 1
ATOM 662 O O . PHE A 1 85 ? -13.974 -6.664 13.217 1.00 97.50 85 PHE A O 1
ATOM 669 N N . PRO A 1 86 ? -14.642 -5.196 14.768 1.00 97.31 86 PRO A N 1
ATOM 670 C CA . PRO A 1 86 ? -15.523 -6.159 15.436 1.00 97.31 86 PRO A CA 1
ATOM 671 C C . PRO A 1 86 ? -16.768 -6.517 14.612 1.00 97.31 86 PRO A C 1
ATOM 673 O O . PRO A 1 86 ? -17.408 -7.539 14.854 1.00 97.31 86 PRO A O 1
ATOM 676 N N . GLU A 1 87 ? -17.133 -5.688 13.634 1.00 97.44 87 GLU A N 1
ATOM 677 C CA . GLU A 1 87 ? -18.267 -5.936 12.748 1.00 97.44 87 GLU A CA 1
ATOM 678 C C . GLU A 1 87 ? -17.913 -6.981 11.683 1.00 97.44 87 GLU A C 1
ATOM 680 O O . GLU A 1 87 ? -17.094 -6.726 10.801 1.00 97.44 87 GLU A O 1
ATOM 685 N N . GLY A 1 88 ? -18.578 -8.142 11.721 1.00 97.12 88 GLY A N 1
ATOM 686 C CA . GLY A 1 88 ? -18.234 -9.291 10.873 1.00 97.12 88 GLY A CA 1
ATOM 687 C C . GLY A 1 88 ? -18.171 -8.984 9.372 1.00 97.12 88 GLY A C 1
ATOM 688 O O . GLY A 1 88 ? -17.204 -9.361 8.720 1.00 97.12 88 GLY A O 1
ATOM 689 N N . ARG A 1 89 ? -19.140 -8.229 8.829 1.00 97.44 89 ARG A N 1
ATOM 690 C CA . ARG A 1 89 ? -19.151 -7.847 7.401 1.00 97.44 89 ARG A CA 1
ATOM 691 C C . ARG A 1 89 ? -18.002 -6.911 7.022 1.00 97.44 89 ARG A C 1
ATOM 693 O O . ARG A 1 89 ? -17.471 -7.000 5.920 1.00 97.44 89 ARG A O 1
ATOM 700 N N . VAL A 1 90 ? -17.627 -6.005 7.924 1.00 97.75 90 VAL A N 1
ATOM 701 C CA . VAL A 1 90 ? -16.505 -5.081 7.710 1.00 97.75 90 VAL A CA 1
ATOM 702 C C . VAL A 1 90 ? -15.191 -5.850 7.745 1.00 97.75 90 VAL A C 1
ATOM 704 O O . VAL A 1 90 ? -14.357 -5.681 6.859 1.00 97.75 90 VAL A O 1
ATOM 707 N N . LEU A 1 91 ? -15.021 -6.714 8.747 1.00 98.06 91 LEU A N 1
ATOM 708 C CA . LEU A 1 91 ? -13.847 -7.568 8.876 1.00 98.06 91 LEU A CA 1
ATOM 709 C C . LEU A 1 91 ? -13.664 -8.454 7.643 1.00 98.06 91 LEU A C 1
ATOM 711 O O . LEU A 1 91 ? -12.564 -8.516 7.101 1.00 98.06 91 LEU A O 1
ATOM 715 N N . GLU A 1 92 ? -14.737 -9.099 7.185 1.00 98.12 92 GLU A N 1
ATOM 716 C CA . GLU A 1 92 ? -14.737 -9.926 5.978 1.00 98.12 92 GLU A CA 1
ATOM 717 C C . GLU A 1 92 ? -14.303 -9.123 4.746 1.00 98.12 92 GLU A C 1
ATOM 719 O O . GLU A 1 92 ? -13.395 -9.545 4.033 1.00 98.12 92 GLU A O 1
ATOM 724 N N . HIS A 1 93 ? -14.873 -7.932 4.526 1.00 98.00 93 HIS A N 1
ATOM 725 C CA . HIS A 1 93 ? -14.482 -7.061 3.412 1.00 98.00 93 HIS A CA 1
ATOM 726 C C . HIS A 1 93 ? -12.992 -6.698 3.452 1.00 98.00 93 HIS A C 1
ATOM 728 O O . HIS A 1 93 ? -12.295 -6.804 2.445 1.00 98.00 93 HIS A O 1
ATOM 734 N N . ILE A 1 94 ? -12.476 -6.316 4.622 1.00 97.62 94 ILE A N 1
ATOM 735 C CA . ILE A 1 94 ? -11.067 -5.934 4.788 1.00 97.62 94 ILE A CA 1
ATOM 736 C C . ILE A 1 94 ? -10.138 -7.132 4.563 1.00 97.62 94 ILE A C 1
ATOM 738 O O . ILE A 1 94 ? -9.125 -6.999 3.874 1.00 97.62 94 ILE A O 1
ATOM 742 N N . LEU A 1 95 ? -10.487 -8.304 5.101 1.00 97.12 95 LEU A N 1
ATOM 743 C CA . LEU A 1 95 ? -9.737 -9.537 4.861 1.00 97.12 95 LEU A CA 1
ATOM 744 C C . LEU A 1 95 ? -9.755 -9.922 3.380 1.00 97.12 95 LEU A C 1
ATOM 746 O O . LEU A 1 95 ? -8.712 -10.311 2.865 1.00 97.12 95 LEU A O 1
ATOM 750 N N . ASN A 1 96 ? -10.876 -9.743 2.678 1.00 97.81 96 ASN A N 1
ATOM 751 C CA . ASN A 1 96 ? -10.964 -9.978 1.237 1.00 97.81 96 ASN A CA 1
ATOM 752 C C . ASN A 1 96 ? -10.075 -9.012 0.441 1.00 97.81 96 ASN A C 1
ATOM 754 O O . ASN A 1 96 ? -9.390 -9.447 -0.483 1.00 97.81 96 ASN A O 1
ATOM 758 N N . CYS A 1 97 ? -10.002 -7.730 0.820 1.00 97.56 97 CYS A N 1
ATOM 759 C CA . CYS A 1 97 ? -9.058 -6.788 0.208 1.00 97.56 97 CYS A CA 1
ATOM 760 C C . CYS A 1 97 ? -7.601 -7.236 0.405 1.00 97.56 97 CYS A C 1
ATOM 762 O O . CYS A 1 97 ? -6.817 -7.233 -0.543 1.00 97.56 97 CYS A O 1
ATOM 764 N N . PHE A 1 98 ? -7.229 -7.661 1.616 1.00 96.81 98 PHE A N 1
ATOM 765 C CA . PHE A 1 98 ? -5.869 -8.137 1.894 1.00 96.81 98 PHE A CA 1
ATOM 766 C C . PHE A 1 98 ? -5.564 -9.471 1.205 1.00 96.81 98 PHE A C 1
ATOM 768 O O . PHE A 1 98 ? -4.460 -9.658 0.697 1.00 96.81 98 PHE A O 1
ATOM 775 N N . ALA A 1 99 ? -6.539 -10.377 1.138 1.00 95.69 99 ALA A N 1
ATOM 776 C CA . ALA A 1 99 ? -6.425 -11.626 0.401 1.00 95.69 99 ALA A CA 1
ATOM 777 C C . ALA A 1 99 ? -6.238 -11.361 -1.097 1.00 95.69 99 ALA A C 1
ATOM 779 O O . ALA A 1 99 ? -5.347 -11.955 -1.696 1.00 95.69 99 ALA A O 1
ATOM 780 N N . SER A 1 100 ? -6.993 -10.422 -1.680 1.00 96.12 100 SER A N 1
ATOM 781 C CA . SER A 1 100 ? -6.857 -10.020 -3.085 1.00 96.12 100 SER A CA 1
ATOM 782 C C . SER A 1 100 ? -5.438 -9.559 -3.403 1.00 96.12 100 SER A C 1
ATOM 784 O O . SER A 1 100 ? -4.882 -9.991 -4.403 1.00 96.12 100 SER A O 1
ATOM 786 N N . LEU A 1 101 ? -4.811 -8.755 -2.536 1.00 95.50 101 LEU A N 1
ATOM 787 C CA . LEU A 1 101 ? -3.439 -8.282 -2.757 1.00 95.50 101 LEU A CA 1
ATOM 788 C C . LEU A 1 101 ? -2.417 -9.410 -2.911 1.00 95.50 101 LEU A C 1
ATOM 790 O O . LEU A 1 101 ? -1.437 -9.247 -3.635 1.00 95.50 101 LEU A O 1
ATOM 794 N N . VAL A 1 102 ? -2.628 -10.526 -2.214 1.00 94.31 102 VAL A N 1
ATOM 795 C CA . VAL A 1 102 ? -1.678 -11.642 -2.169 1.00 94.31 102 VAL A CA 1
ATOM 796 C C . VAL A 1 102 ? -2.042 -12.732 -3.176 1.00 94.31 102 VAL A C 1
ATOM 798 O O . VAL A 1 102 ? -1.174 -13.241 -3.878 1.00 94.31 102 VAL A O 1
ATOM 801 N N . GLN A 1 103 ? -3.320 -13.102 -3.242 1.00 94.62 103 GLN A N 1
ATOM 802 C CA . GLN A 1 103 ? -3.818 -14.221 -4.046 1.00 94.62 103 GLN A CA 1
ATOM 803 C C . GLN A 1 103 ? -4.116 -13.819 -5.494 1.00 94.62 103 GLN A C 1
ATOM 805 O O . GLN A 1 103 ? -4.058 -14.660 -6.386 1.00 94.62 103 GLN A O 1
ATOM 810 N N . GLN A 1 104 ? -4.430 -12.543 -5.727 1.00 95.50 104 GLN A N 1
ATOM 811 C CA . GLN A 1 104 ? -4.741 -11.967 -7.037 1.00 95.50 104 GLN A CA 1
ATOM 812 C C . GLN A 1 104 ? -3.892 -10.705 -7.256 1.00 95.50 104 GLN A C 1
ATOM 814 O O . GLN A 1 104 ? -4.428 -9.601 -7.372 1.00 95.50 104 GLN A O 1
ATOM 819 N N . PRO A 1 105 ? -2.551 -10.835 -7.249 1.00 94.75 105 PRO A N 1
ATOM 820 C CA . PRO A 1 105 ? -1.651 -9.687 -7.195 1.00 94.75 105 PRO A CA 1
ATOM 821 C C . PRO A 1 105 ? -1.737 -8.792 -8.442 1.00 94.75 105 PRO A C 1
ATOM 823 O O . PRO A 1 105 ? -1.343 -7.635 -8.392 1.00 94.75 105 PRO A O 1
ATOM 826 N N . ASP A 1 106 ? -2.256 -9.300 -9.555 1.00 95.12 106 ASP A N 1
ATOM 827 C CA . ASP A 1 106 ? -2.487 -8.569 -10.800 1.00 95.12 106 ASP A CA 1
ATOM 828 C C . ASP A 1 106 ? -3.831 -7.816 -10.838 1.00 95.12 106 ASP A C 1
ATOM 830 O O . ASP A 1 106 ? -4.101 -7.084 -11.792 1.00 95.12 106 ASP A O 1
ATOM 834 N N . ILE A 1 107 ? -4.669 -7.949 -9.804 1.00 96.00 107 ILE A N 1
ATOM 835 C CA . ILE A 1 107 ? -5.977 -7.297 -9.720 1.00 96.00 107 ILE A CA 1
ATOM 836 C C . ILE A 1 107 ? -5.920 -6.112 -8.756 1.00 96.00 107 ILE A C 1
ATOM 838 O O . ILE A 1 107 ? -5.645 -6.242 -7.564 1.00 96.00 107 ILE A O 1
ATOM 842 N N . LYS A 1 108 ? -6.240 -4.927 -9.280 1.00 96.75 108 LYS A N 1
ATOM 843 C CA . LYS A 1 108 ? -6.320 -3.684 -8.509 1.00 96.75 108 LYS A CA 1
ATOM 844 C C . LYS A 1 108 ? -7.633 -3.590 -7.729 1.00 96.75 108 LYS A C 1
ATOM 846 O O . LYS A 1 108 ? -8.722 -3.697 -8.300 1.00 96.75 108 LYS A O 1
ATOM 851 N N . VAL A 1 109 ? -7.538 -3.254 -6.445 1.00 97.81 109 VAL A N 1
ATOM 852 C CA . VAL A 1 109 ? -8.691 -2.896 -5.610 1.00 97.81 109 VAL A CA 1
ATOM 853 C C . VAL A 1 109 ? -8.998 -1.407 -5.810 1.00 97.81 109 VAL A C 1
ATOM 855 O O . VAL A 1 109 ? -8.236 -0.534 -5.402 1.00 97.81 109 VAL A O 1
ATOM 858 N N . ARG A 1 110 ? -10.133 -1.097 -6.454 1.00 96.69 110 ARG A N 1
ATOM 859 C CA . ARG A 1 110 ? -10.480 0.266 -6.925 1.00 96.69 110 ARG A CA 1
ATOM 860 C C . ARG A 1 110 ? -11.138 1.168 -5.871 1.00 96.69 110 ARG A C 1
ATOM 862 O O . ARG A 1 110 ? -11.930 2.049 -6.206 1.00 96.69 110 ARG A O 1
ATOM 869 N N . HIS A 1 111 ? -10.819 0.949 -4.599 1.00 97.00 111 HIS A N 1
ATOM 870 C CA . HIS A 1 111 ? -11.188 1.842 -3.505 1.00 97.00 111 HIS A CA 1
ATOM 871 C C . HIS A 1 111 ? -10.043 1.960 -2.495 1.00 97.00 111 HIS A C 1
ATOM 873 O O . HIS A 1 111 ? -9.245 1.042 -2.326 1.00 97.00 111 HIS A O 1
ATOM 879 N N . CYS A 1 112 ? -9.985 3.097 -1.813 1.00 96.25 112 CYS A N 1
ATOM 880 C CA . CYS A 1 112 ? -9.101 3.351 -0.690 1.00 96.25 112 CYS A CA 1
ATOM 881 C C . CYS A 1 112 ? -9.789 2.937 0.616 1.00 96.25 112 CYS A C 1
ATOM 883 O O . CYS A 1 112 ? -10.925 3.341 0.883 1.00 96.25 112 CYS A O 1
ATOM 885 N N . LEU A 1 113 ? -9.103 2.144 1.436 1.00 97.31 113 LEU A N 1
ATOM 886 C CA . LEU A 1 113 ? -9.535 1.813 2.791 1.00 97.31 113 LEU A CA 1
ATOM 887 C C . LEU A 1 113 ? -9.104 2.925 3.750 1.00 97.31 113 LEU A C 1
ATOM 889 O O . LEU A 1 113 ? -7.927 3.027 4.086 1.00 97.31 113 LEU A O 1
ATOM 893 N N . LEU A 1 114 ? -10.051 3.737 4.217 1.00 95.44 114 LEU A N 1
ATOM 894 C CA . LEU A 1 114 ? -9.806 4.808 5.181 1.00 95.44 114 LEU A CA 1
ATOM 895 C C . LEU A 1 114 ? -10.279 4.391 6.574 1.00 95.44 114 LEU A C 1
ATOM 897 O O . LEU A 1 114 ? -11.478 4.280 6.827 1.00 95.44 114 LEU A O 1
ATOM 901 N N . ILE A 1 115 ? -9.336 4.206 7.495 1.00 95.94 115 ILE A N 1
ATOM 902 C CA . ILE A 1 115 ? -9.616 3.797 8.872 1.00 95.94 115 ILE A CA 1
ATOM 903 C C . ILE A 1 115 ? -9.422 4.986 9.815 1.00 95.94 115 ILE A C 1
ATOM 905 O O . ILE A 1 115 ? -8.320 5.521 9.965 1.00 95.94 115 ILE A O 1
ATOM 909 N N . THR A 1 116 ? -10.495 5.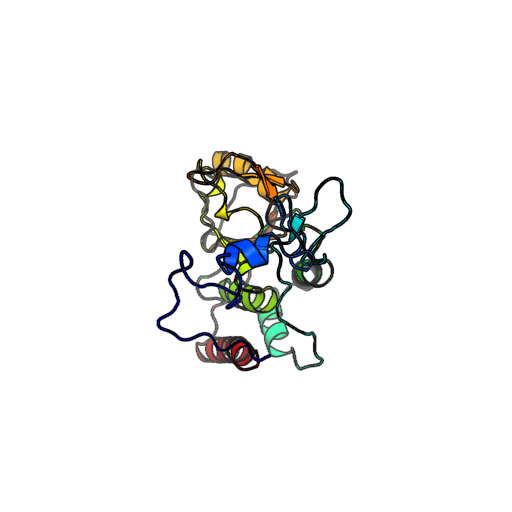372 10.500 1.00 94.62 116 THR A N 1
ATOM 910 C CA . THR A 1 116 ? -10.506 6.451 11.496 1.00 94.62 116 THR A CA 1
ATOM 911 C C . THR A 1 116 ? -10.690 5.903 12.905 1.00 94.62 116 THR A C 1
ATOM 913 O O . THR A 1 116 ? -11.218 4.811 13.081 1.00 94.62 116 THR A O 1
ATOM 916 N N . GLY A 1 117 ? -10.247 6.628 13.931 1.00 92.25 117 GLY A N 1
ATOM 917 C CA . GLY A 1 117 ? -10.445 6.231 15.331 1.00 92.25 117 GLY A CA 1
ATOM 918 C C . GLY A 1 117 ? -9.367 6.784 16.256 1.00 92.25 117 GLY A C 1
ATOM 919 O O . GLY A 1 117 ? -8.499 7.537 15.814 1.00 92.25 117 GLY A O 1
ATOM 920 N N . GLY A 1 118 ? -9.381 6.374 17.526 1.00 90.31 118 GLY A N 1
ATOM 921 C CA . GLY A 1 118 ? -8.461 6.888 18.547 1.00 90.31 118 GLY A CA 1
ATOM 922 C C . GLY A 1 118 ? -6.974 6.728 18.196 1.00 90.31 118 GLY A C 1
ATOM 923 O O . GLY A 1 118 ? -6.561 5.785 17.509 1.00 90.31 118 GLY A O 1
ATOM 924 N N . GLN A 1 119 ? -6.137 7.649 18.674 1.00 89.88 119 GLN A N 1
ATOM 925 C CA . GLN A 1 119 ? -4.687 7.539 18.518 1.00 89.88 119 GLN A CA 1
ATOM 926 C C . GLN A 1 119 ? -4.141 6.386 19.371 1.00 89.88 119 GLN A C 1
ATOM 928 O O . GLN A 1 119 ? -4.555 6.167 20.509 1.00 89.88 119 GLN A O 1
ATOM 933 N N . GLY A 1 120 ? -3.177 5.643 18.825 1.00 88.75 120 GLY A N 1
ATOM 934 C CA . GLY A 1 120 ? -2.505 4.571 19.560 1.00 88.75 120 GLY A CA 1
ATOM 935 C C . GLY A 1 120 ? -3.343 3.307 19.756 1.00 88.75 120 GLY A C 1
ATOM 936 O O . GLY A 1 120 ? -2.949 2.465 20.552 1.00 88.75 120 GLY A O 1
ATOM 937 N N . VAL A 1 121 ? -4.451 3.150 19.024 1.00 92.81 121 VAL A N 1
ATOM 938 C CA . VAL A 1 121 ? -5.261 1.915 19.012 1.00 92.81 121 VAL A CA 1
ATOM 939 C C . VAL A 1 121 ? -4.649 0.810 18.143 1.00 92.81 121 VAL A C 1
ATOM 941 O O . VAL A 1 121 ? -5.205 -0.271 18.053 1.00 92.81 121 VAL A O 1
ATOM 944 N N . GLY A 1 122 ? -3.512 1.062 17.486 1.00 90.81 122 GLY A N 1
ATOM 945 C CA . GLY A 1 122 ? -2.823 0.068 16.655 1.00 90.81 122 GLY A CA 1
ATOM 946 C C . GLY A 1 122 ? -3.168 0.097 15.164 1.00 90.81 122 GLY A C 1
ATOM 947 O O . GLY A 1 122 ? -2.851 -0.862 14.475 1.00 90.81 122 GLY A O 1
ATOM 948 N N . LYS A 1 123 ? -3.766 1.175 14.631 1.00 92.94 123 LYS A N 1
ATOM 949 C CA . LYS A 1 123 ? -4.054 1.318 13.183 1.00 92.94 123 LYS A CA 1
ATOM 950 C C . LYS A 1 123 ? -2.802 1.133 12.314 1.00 92.94 123 LYS A C 1
ATOM 952 O O . LYS A 1 123 ? -2.785 0.289 11.428 1.00 92.94 123 LYS A O 1
ATOM 957 N N . SER A 1 124 ? -1.715 1.838 12.637 1.00 91.06 124 SER A N 1
ATOM 958 C CA . SER A 1 124 ? -0.448 1.756 11.892 1.00 91.06 124 SER A CA 1
ATOM 959 C C . SER A 1 124 ? 0.208 0.370 11.949 1.00 91.06 124 SER A C 1
ATOM 961 O O . SER A 1 124 ? 1.057 0.060 11.115 1.00 91.06 124 SER A O 1
ATOM 963 N N . THR A 1 125 ? -0.191 -0.501 12.885 1.00 92.19 125 THR A N 1
ATOM 964 C CA . THR A 1 125 ? 0.289 -1.888 12.922 1.00 92.19 125 THR A CA 1
ATOM 965 C C . THR A 1 125 ? -0.213 -2.699 11.718 1.00 92.19 125 THR A C 1
ATOM 967 O O . THR A 1 125 ? 0.504 -3.597 11.284 1.00 92.19 125 THR A O 1
ATOM 970 N N . LEU A 1 126 ? -1.344 -2.328 11.093 1.00 94.00 126 LEU A N 1
ATOM 971 C CA . LEU A 1 126 ? -1.809 -2.924 9.832 1.00 94.00 126 LEU A CA 1
ATOM 972 C C . LEU A 1 126 ? -0.793 -2.698 8.721 1.00 94.00 126 LEU A C 1
ATOM 974 O O . LEU A 1 126 ? -0.442 -3.635 8.011 1.00 94.00 126 LEU A O 1
ATOM 978 N N . ARG A 1 127 ? -0.270 -1.469 8.607 1.00 93.75 127 ARG A N 1
ATOM 979 C CA . ARG A 1 127 ? 0.800 -1.173 7.652 1.00 93.75 127 ARG A CA 1
ATOM 980 C C . ARG A 1 127 ? 2.009 -2.043 7.937 1.00 93.75 127 ARG A C 1
ATOM 982 O O . ARG A 1 127 ? 2.519 -2.657 7.014 1.00 93.75 127 ARG A O 1
ATOM 989 N N . VAL A 1 128 ? 2.458 -2.105 9.193 1.00 93.00 128 VAL A N 1
ATOM 990 C CA . VAL A 1 128 ? 3.622 -2.925 9.557 1.00 93.00 128 VAL A CA 1
ATOM 991 C C . VAL A 1 128 ? 3.405 -4.371 9.124 1.00 93.00 128 VAL A C 1
ATOM 993 O O . VAL A 1 128 ? 4.276 -4.913 8.460 1.00 93.00 128 VAL A O 1
ATOM 996 N N . LEU A 1 129 ? 2.253 -4.968 9.435 1.00 92.31 129 LEU A N 1
ATOM 997 C CA . LEU A 1 129 ? 1.911 -6.331 9.030 1.00 92.31 129 LEU A CA 1
ATOM 998 C C . LEU A 1 129 ? 1.936 -6.501 7.502 1.00 92.31 129 LEU A C 1
ATOM 1000 O O . LEU A 1 129 ? 2.632 -7.379 7.000 1.00 92.31 129 LEU A O 1
ATOM 1004 N N . LEU A 1 130 ? 1.239 -5.636 6.761 1.00 94.62 130 LEU A N 1
ATOM 1005 C CA . LEU A 1 130 ? 1.156 -5.715 5.301 1.00 94.62 130 LEU A CA 1
ATOM 1006 C C . LEU A 1 130 ? 2.503 -5.470 4.617 1.00 94.62 130 LEU A C 1
ATOM 1008 O O . LEU A 1 130 ? 2.811 -6.145 3.647 1.00 94.62 130 LEU A O 1
ATOM 1012 N N . THR A 1 131 ? 3.350 -4.575 5.131 1.00 94.19 131 THR A N 1
ATOM 1013 C CA . THR A 1 131 ? 4.715 -4.387 4.614 1.00 94.19 131 THR A CA 1
ATOM 1014 C C . THR A 1 131 ? 5.549 -5.660 4.746 1.00 94.19 131 THR A C 1
ATOM 1016 O O . THR A 1 131 ? 6.368 -5.935 3.876 1.00 94.19 131 THR A O 1
ATOM 1019 N N . LYS A 1 132 ? 5.343 -6.458 5.804 1.00 90.44 132 LYS A N 1
ATOM 1020 C CA . LYS A 1 132 ? 6.022 -7.758 5.935 1.00 90.44 132 LYS A CA 1
ATOM 1021 C C . LYS A 1 132 ? 5.483 -8.774 4.947 1.00 90.44 132 LYS A C 1
ATOM 1023 O O . LYS A 1 132 ? 6.271 -9.510 4.377 1.00 90.44 132 LYS A O 1
ATOM 1028 N N . ILE A 1 133 ? 4.164 -8.790 4.754 1.00 92.31 133 ILE A N 1
ATOM 1029 C CA . ILE A 1 133 ? 3.502 -9.726 3.843 1.00 92.31 133 ILE A CA 1
ATOM 1030 C C . ILE A 1 133 ? 3.864 -9.434 2.388 1.00 92.31 133 ILE A C 1
ATOM 1032 O O . ILE A 1 133 ? 4.102 -10.359 1.629 1.00 92.31 133 ILE A O 1
ATOM 1036 N N . LEU A 1 134 ? 3.880 -8.161 1.998 1.00 94.44 134 LEU A N 1
ATOM 1037 C CA . LEU A 1 134 ? 4.028 -7.745 0.606 1.00 94.44 134 LEU A CA 1
ATOM 1038 C C . LEU A 1 134 ? 5.480 -7.469 0.206 1.00 94.44 134 LEU A C 1
ATOM 1040 O O . LEU A 1 134 ? 5.741 -7.306 -0.977 1.00 94.44 134 LEU A O 1
ATOM 1044 N N . GLY A 1 135 ? 6.419 -7.391 1.148 1.00 93.38 135 GLY A N 1
ATOM 1045 C CA . GLY A 1 135 ? 7.780 -6.922 0.883 1.00 93.38 135 GLY A CA 1
ATOM 1046 C C . GLY A 1 135 ? 7.878 -5.394 0.917 1.00 93.38 135 GLY A C 1
ATOM 1047 O O . GLY A 1 135 ? 6.988 -4.664 0.473 1.00 93.38 135 GLY A O 1
ATOM 1048 N N . LYS A 1 136 ? 8.972 -4.879 1.484 1.00 92.62 136 LYS A N 1
ATOM 1049 C CA . LYS A 1 136 ? 9.152 -3.441 1.747 1.00 92.62 136 LYS A CA 1
ATOM 1050 C C . LYS A 1 136 ? 9.189 -2.615 0.463 1.00 92.62 136 LYS A C 1
ATOM 1052 O O . LYS A 1 136 ? 8.672 -1.507 0.433 1.00 92.62 136 LYS A O 1
ATOM 1057 N N . GLU A 1 137 ? 9.800 -3.155 -0.578 1.00 92.69 137 GLU A N 1
ATOM 1058 C CA . GLU A 1 137 ? 9.939 -2.561 -1.905 1.00 92.69 137 GLU A CA 1
ATOM 1059 C C . GLU A 1 137 ? 8.605 -2.385 -2.638 1.00 92.69 137 GLU A C 1
ATOM 1061 O O . GLU A 1 137 ? 8.514 -1.571 -3.549 1.00 92.69 137 GLU A O 1
ATOM 1066 N N . ASN A 1 138 ? 7.572 -3.116 -2.217 1.00 95.56 138 ASN A N 1
ATOM 1067 C CA . ASN A 1 138 ? 6.241 -3.087 -2.809 1.00 95.56 138 ASN A CA 1
ATOM 1068 C C . ASN A 1 138 ? 5.277 -2.148 -2.060 1.00 95.56 138 ASN A C 1
ATOM 1070 O O . ASN A 1 138 ? 4.127 -1.997 -2.478 1.00 95.56 138 ASN A O 1
ATOM 1074 N N . VAL A 1 139 ? 5.711 -1.531 -0.951 1.00 96.75 139 VAL A N 1
ATOM 1075 C CA . VAL A 1 139 ? 4.871 -0.661 -0.118 1.00 96.75 139 VAL A CA 1
ATOM 1076 C C . VAL A 1 139 ? 5.436 0.754 -0.042 1.00 96.75 139 VAL A C 1
ATOM 1078 O O . VAL A 1 139 ? 6.539 0.967 0.457 1.00 96.75 139 VAL A O 1
ATOM 1081 N N . GLY A 1 140 ? 4.641 1.736 -0.465 1.00 96.44 140 GLY A N 1
ATOM 1082 C CA . GLY A 1 140 ? 4.968 3.157 -0.357 1.00 96.44 140 GLY A CA 1
ATOM 1083 C C . GLY A 1 140 ? 4.250 3.821 0.813 1.00 96.44 140 GLY A C 1
ATOM 1084 O O . GLY A 1 140 ? 3.065 3.578 1.040 1.00 96.44 140 GLY A O 1
ATOM 1085 N N . ILE A 1 141 ? 4.958 4.678 1.549 1.00 95.25 141 ILE A N 1
ATOM 1086 C CA . ILE A 1 141 ? 4.349 5.610 2.506 1.00 95.25 141 ILE A CA 1
ATOM 1087 C C . ILE A 1 141 ? 4.221 6.952 1.793 1.00 95.25 141 ILE A C 1
ATOM 1089 O O . ILE A 1 141 ? 5.210 7.465 1.275 1.00 95.25 141 ILE A O 1
ATOM 1093 N N . VAL A 1 142 ? 3.002 7.476 1.750 1.00 92.56 142 VAL A N 1
ATOM 1094 C CA . VAL A 1 142 ? 2.600 8.618 0.928 1.00 92.56 142 VAL A CA 1
ATOM 1095 C C . VAL A 1 142 ? 2.014 9.700 1.823 1.00 92.56 142 VAL A C 1
ATOM 1097 O O . VAL A 1 142 ? 1.239 9.399 2.735 1.00 92.56 142 VAL A O 1
ATOM 1100 N N . ASN A 1 143 ? 2.340 10.962 1.548 1.00 88.56 143 ASN A N 1
ATOM 1101 C CA . ASN A 1 143 ? 1.702 12.086 2.229 1.00 88.56 143 ASN A CA 1
ATOM 1102 C C . ASN A 1 143 ? 0.476 12.578 1.453 1.00 88.56 143 ASN A C 1
ATOM 1104 O O . ASN A 1 143 ? 0.377 12.447 0.236 1.00 88.56 143 ASN A O 1
ATOM 1108 N N . THR A 1 144 ? -0.446 13.224 2.165 1.00 81.19 144 THR A N 1
ATOM 1109 C CA . THR A 1 144 ? -1.731 13.725 1.641 1.00 81.19 144 THR A CA 1
ATOM 1110 C C . THR A 1 144 ? -1.607 14.755 0.493 1.00 81.19 144 THR A C 1
ATOM 1112 O O . THR A 1 144 ? -2.600 15.089 -0.146 1.00 81.19 144 THR A O 1
ATOM 1115 N N . GLY A 1 145 ? -0.416 15.300 0.225 1.00 82.94 145 GLY A N 1
ATOM 1116 C CA . GLY A 1 145 ? -0.179 16.273 -0.852 1.00 82.94 145 GLY A CA 1
ATOM 1117 C C . GLY A 1 145 ? 0.543 15.714 -2.080 1.00 82.94 145 GLY A C 1
ATOM 1118 O O . GLY A 1 145 ? 0.559 16.372 -3.117 1.00 82.94 145 GLY A O 1
ATOM 1119 N N . ASP A 1 146 ? 1.114 14.512 -1.993 1.00 87.19 146 ASP A N 1
ATOM 1120 C CA . ASP A 1 146 ? 2.123 14.039 -2.949 1.00 87.19 146 ASP A CA 1
ATOM 1121 C C . ASP A 1 146 ? 1.601 13.951 -4.392 1.00 87.19 146 ASP A C 1
ATOM 1123 O O . ASP A 1 146 ? 2.326 14.200 -5.350 1.00 87.19 146 ASP A O 1
ATOM 1127 N N . TRP A 1 147 ? 0.325 13.616 -4.581 1.00 86.88 147 TRP A N 1
ATOM 1128 C CA . TRP A 1 147 ? -0.276 13.483 -5.914 1.00 86.88 147 TRP A CA 1
ATOM 1129 C C . TRP A 1 147 ? -0.567 14.822 -6.603 1.00 86.88 147 TRP A C 1
ATOM 1131 O O . TRP A 1 147 ? -0.970 14.829 -7.767 1.00 86.88 147 TRP A O 1
ATOM 1141 N N . GLN A 1 148 ? -0.400 15.943 -5.899 1.00 87.19 148 GLN A N 1
ATOM 1142 C CA . GLN A 1 148 ? -0.461 17.286 -6.477 1.00 87.19 148 GLN A CA 1
ATOM 1143 C C . GLN A 1 148 ? 0.919 17.785 -6.924 1.00 87.19 148 GLN A C 1
ATOM 1145 O O . GLN A 1 148 ? 1.007 18.812 -7.599 1.00 87.19 148 GLN A O 1
ATOM 1150 N N . GLU A 1 149 ? 1.992 17.092 -6.542 1.00 89.69 149 GLU A N 1
ATOM 1151 C CA . GLU A 1 149 ? 3.347 17.48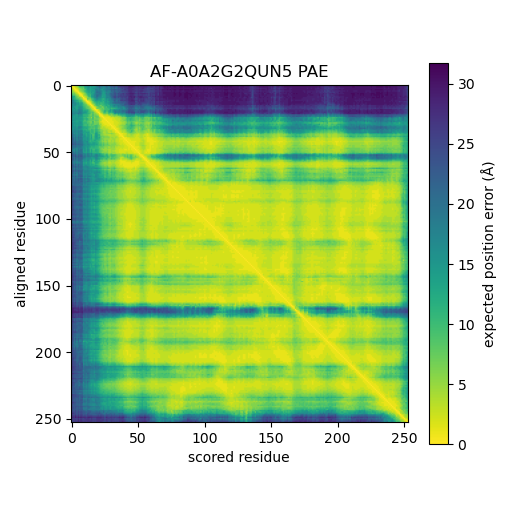4 -6.897 1.00 89.69 149 GLU A CA 1
ATOM 1152 C C . GLU A 1 149 ? 3.668 17.165 -8.360 1.00 89.69 149 GLU A C 1
ATOM 1154 O O . GLU A 1 149 ? 3.157 16.220 -8.961 1.00 89.69 149 GLU A O 1
ATOM 1159 N N . SER A 1 150 ? 4.579 17.949 -8.939 1.00 89.69 150 SER A N 1
ATOM 1160 C CA . SER A 1 150 ? 5.027 17.743 -10.319 1.00 89.69 150 SER A CA 1
ATOM 1161 C C . SER A 1 150 ? 5.826 16.455 -10.504 1.00 89.69 150 SER A C 1
ATOM 1163 O O . SER A 1 150 ? 5.898 15.971 -11.630 1.00 89.69 150 SER A O 1
ATOM 1165 N N . PHE A 1 151 ? 6.460 15.933 -9.449 1.00 92.94 151 PHE A N 1
ATOM 1166 C CA . PHE A 1 151 ? 7.212 14.679 -9.474 1.00 92.94 151 PHE A CA 1
ATOM 1167 C C . PHE A 1 151 ? 6.478 13.634 -8.641 1.00 92.94 151 PHE A C 1
ATOM 1169 O O . PHE A 1 151 ? 6.281 13.823 -7.449 1.00 92.94 151 PHE A O 1
ATOM 1176 N N . ASN A 1 152 ? 6.093 12.528 -9.268 1.00 94.69 152 ASN A N 1
ATOM 1177 C CA . ASN A 1 152 ? 5.165 11.552 -8.687 1.00 94.69 152 ASN A CA 1
ATOM 1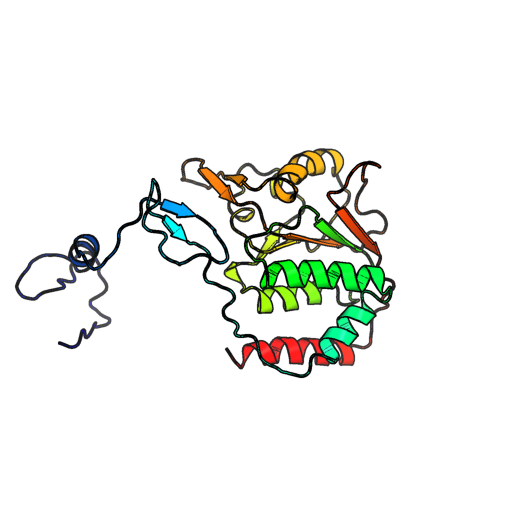178 C C . ASN A 1 152 ? 5.642 10.100 -8.840 1.00 94.69 152 ASN A C 1
ATOM 1180 O O . ASN A 1 152 ? 4.867 9.166 -8.656 1.00 94.69 152 ASN A O 1
ATOM 1184 N N . ALA A 1 153 ? 6.917 9.888 -9.173 1.00 94.50 153 ALA A N 1
ATOM 1185 C CA . ALA A 1 153 ? 7.475 8.552 -9.391 1.00 94.50 153 ALA A CA 1
ATOM 1186 C C . ALA A 1 153 ? 7.430 7.646 -8.151 1.00 94.50 153 ALA A C 1
ATOM 1188 O O . ALA A 1 153 ? 7.439 6.427 -8.278 1.00 94.50 153 ALA A O 1
ATOM 1189 N N . HIS A 1 154 ? 7.361 8.216 -6.946 1.00 94.69 154 HIS A N 1
ATOM 1190 C CA . HIS A 1 154 ? 7.192 7.447 -5.710 1.00 94.69 154 HIS A CA 1
ATOM 1191 C C . HIS A 1 154 ? 5.753 6.965 -5.484 1.00 94.69 154 HIS A C 1
ATOM 1193 O O . HIS A 1 154 ? 5.526 6.162 -4.586 1.00 94.69 154 HIS A O 1
ATOM 1199 N N . LEU A 1 155 ? 4.792 7.448 -6.279 1.00 95.06 155 LEU A N 1
ATOM 1200 C CA . LEU A 1 155 ? 3.390 7.026 -6.252 1.00 95.06 155 LEU A CA 1
ATOM 1201 C C . LEU A 1 155 ? 3.075 5.949 -7.290 1.00 95.06 155 LEU A C 1
ATOM 1203 O O . LEU A 1 155 ? 1.939 5.480 -7.342 1.00 95.06 155 LEU A O 1
ATOM 1207 N N . SER A 1 156 ? 4.038 5.580 -8.134 1.00 95.69 156 SER A N 1
ATOM 1208 C CA . SER A 1 156 ? 3.870 4.545 -9.149 1.00 95.69 156 SER A CA 1
ATOM 1209 C C . SER A 1 156 ? 4.536 3.238 -8.748 1.00 95.69 156 SER A C 1
ATOM 1211 O O . SER A 1 156 ? 5.480 3.225 -7.963 1.00 95.69 156 SER A O 1
ATOM 1213 N N . ASP A 1 157 ? 4.077 2.144 -9.356 1.00 96.00 157 ASP A N 1
ATOM 1214 C CA . ASP A 1 157 ? 4.712 0.825 -9.278 1.00 96.00 157 ASP A CA 1
ATOM 1215 C C . ASP A 1 157 ? 4.784 0.266 -7.848 1.00 96.00 157 ASP A C 1
ATOM 1217 O O . ASP A 1 157 ? 5.766 -0.354 -7.441 1.00 96.00 157 ASP A O 1
ATOM 1221 N N . LEU A 1 158 ? 3.714 0.504 -7.087 1.00 96.88 158 LEU A N 1
ATOM 1222 C CA . LEU A 1 158 ? 3.525 0.014 -5.726 1.00 96.88 158 LEU A CA 1
ATOM 1223 C C . LEU A 1 158 ? 2.410 -1.028 -5.685 1.00 96.88 158 LEU A C 1
ATOM 1225 O O . LEU A 1 158 ? 1.385 -0.895 -6.351 1.00 96.88 158 LEU A O 1
ATOM 1229 N N . HIS A 1 159 ? 2.542 -2.019 -4.815 1.00 97.31 159 HIS A N 1
ATOM 1230 C CA . HIS A 1 159 ? 1.447 -2.939 -4.506 1.00 97.31 159 HIS A CA 1
ATOM 1231 C C . HIS A 1 159 ? 0.481 -2.325 -3.492 1.00 97.31 159 HIS A C 1
ATOM 1233 O O . HIS A 1 159 ? -0.735 -2.447 -3.615 1.00 97.31 159 HIS A O 1
ATOM 1239 N N . LEU A 1 160 ? 1.023 -1.607 -2.506 1.00 98.06 160 LEU A N 1
ATOM 1240 C CA . LEU A 1 160 ? 0.259 -0.908 -1.477 1.00 98.06 160 LEU A CA 1
ATOM 1241 C C . LEU A 1 160 ? 0.811 0.504 -1.271 1.00 98.06 160 LEU A C 1
ATOM 1243 O O . LEU A 1 160 ? 1.988 0.674 -0.963 1.00 98.06 160 LEU A O 1
ATOM 1247 N N . ALA A 1 161 ? -0.050 1.510 -1.365 1.00 97.75 161 ALA A N 1
ATOM 1248 C CA . ALA A 1 161 ? 0.257 2.869 -0.934 1.00 97.75 161 ALA A CA 1
ATOM 1249 C C . ALA A 1 161 ? -0.470 3.178 0.382 1.00 97.75 161 ALA A C 1
ATOM 1251 O O . ALA A 1 161 ? -1.675 2.936 0.508 1.00 97.75 161 ALA A O 1
ATOM 1252 N N . VAL A 1 162 ? 0.265 3.688 1.375 1.00 97.56 162 VAL A N 1
ATOM 1253 C CA . VAL A 1 162 ? -0.260 3.969 2.716 1.00 97.56 162 VAL A CA 1
ATOM 1254 C C . VAL A 1 162 ? -0.122 5.437 3.087 1.00 97.56 162 VAL A C 1
ATOM 1256 O O . VAL A 1 162 ? 0.979 5.975 3.064 1.00 97.56 162 VAL A O 1
ATOM 1259 N N . ILE A 1 163 ? -1.224 6.045 3.523 1.00 94.25 163 ILE A N 1
ATOM 1260 C CA . ILE A 1 163 ? -1.268 7.407 4.064 1.00 94.25 163 ILE A CA 1
ATOM 1261 C C . ILE A 1 163 ? -1.437 7.316 5.585 1.00 94.25 163 ILE A C 1
ATOM 1263 O O . ILE A 1 163 ? -2.490 6.898 6.067 1.00 94.25 163 ILE A O 1
ATOM 1267 N N . GLU A 1 164 ? -0.410 7.666 6.365 1.00 89.69 164 GLU A N 1
ATOM 1268 C CA . GLU A 1 164 ? -0.465 7.528 7.835 1.00 89.69 164 GLU A CA 1
ATOM 1269 C C . GLU A 1 164 ? -1.288 8.621 8.528 1.00 89.69 164 GLU A C 1
ATOM 1271 O O . GLU A 1 164 ? -1.925 8.356 9.548 1.00 89.69 164 GLU A O 1
ATOM 1276 N N . GLU A 1 165 ? -1.301 9.827 7.965 1.00 84.00 165 GLU A N 1
ATOM 1277 C CA . GLU A 1 165 ? -2.026 10.975 8.507 1.00 84.00 165 GLU A CA 1
ATOM 1278 C C . GLU A 1 165 ? -2.882 11.617 7.419 1.00 84.00 165 GLU A C 1
ATOM 1280 O O . GLU A 1 165 ? -2.503 12.570 6.736 1.00 84.00 165 GLU A O 1
ATOM 1285 N N . PHE A 1 166 ? -4.067 11.050 7.241 1.00 82.19 166 PHE A N 1
ATOM 1286 C CA . PHE A 1 166 ? -5.049 11.557 6.305 1.00 82.19 166 PHE A CA 1
ATOM 1287 C C . PHE A 1 166 ? -5.818 12.727 6.932 1.00 82.19 166 PHE A C 1
ATOM 1289 O O . PHE A 1 166 ? -6.488 12.568 7.962 1.00 82.19 166 PHE A O 1
ATOM 1296 N N . MET A 1 167 ? -5.724 13.902 6.308 1.00 75.06 167 MET A N 1
ATOM 1297 C CA . MET A 1 167 ? -6.211 15.182 6.837 1.00 75.06 167 MET A CA 1
ATOM 1298 C C . MET A 1 167 ? -7.197 15.845 5.867 1.00 75.06 167 MET A C 1
ATOM 1300 O O . MET A 1 167 ? -7.027 15.771 4.655 1.00 75.06 167 MET A O 1
ATOM 1304 N N . SER A 1 168 ? -8.190 16.556 6.408 1.00 63.22 168 SER A N 1
ATOM 1305 C CA . SER A 1 168 ? -9.299 17.152 5.645 1.00 63.22 168 SER A CA 1
ATOM 1306 C C . SER A 1 168 ? -9.019 18.528 5.016 1.00 63.22 168 SER A C 1
ATOM 1308 O O . SER A 1 168 ? -9.890 19.068 4.334 1.00 63.22 168 SER A O 1
ATOM 1310 N N . GLY A 1 169 ? -7.860 19.149 5.268 1.00 66.00 169 GLY A N 1
ATOM 1311 C CA . GLY A 1 169 ? -7.533 20.478 4.720 1.00 66.00 169 GLY A CA 1
ATOM 1312 C C . GLY A 1 169 ? -7.452 20.463 3.188 1.00 66.00 169 GLY A C 1
ATOM 1313 O O . GLY A 1 169 ? -7.057 19.445 2.640 1.00 66.00 169 GLY A O 1
ATOM 1314 N N . ASN A 1 170 ? -7.857 21.543 2.494 1.00 59.97 170 ASN A N 1
ATOM 1315 C CA . ASN A 1 170 ? -7.913 21.694 1.016 1.00 59.97 170 ASN A CA 1
ATOM 1316 C C . ASN A 1 170 ? -8.279 20.419 0.213 1.00 59.97 170 ASN A C 1
ATOM 1318 O O . ASN A 1 170 ? -7.909 20.262 -0.956 1.00 59.97 170 ASN A O 1
ATOM 1322 N N . TRP A 1 171 ? -9.032 19.502 0.827 1.00 67.44 171 TRP A N 1
ATOM 1323 C CA . TRP A 1 171 ? -9.155 18.141 0.329 1.00 67.44 171 TRP A CA 1
ATOM 1324 C C . TRP A 1 171 ? -9.997 18.087 -0.941 1.00 67.44 171 TRP A C 1
ATOM 1326 O O . TRP A 1 171 ? -9.749 17.238 -1.780 1.00 67.44 171 TRP A O 1
ATOM 1336 N N . GLN A 1 172 ? -10.931 19.019 -1.169 1.00 64.94 172 GLN A N 1
ATOM 1337 C CA . GLN A 1 172 ? -11.742 18.997 -2.394 1.00 64.94 172 GLN A CA 1
ATOM 1338 C C . GLN A 1 172 ? -10.893 19.109 -3.673 1.00 64.94 172 GLN A C 1
ATOM 1340 O O . GLN A 1 172 ? -11.145 18.396 -4.644 1.00 64.94 172 GLN A O 1
ATOM 1345 N N . GLN A 1 173 ? -9.861 19.961 -3.673 1.00 67.19 173 GLN A N 1
ATOM 1346 C CA . GLN A 1 173 ? -8.936 20.083 -4.809 1.00 67.19 173 GLN A CA 1
ATOM 1347 C C . GLN A 1 173 ? -7.975 18.893 -4.876 1.00 67.19 173 GLN A C 1
ATOM 1349 O O . GLN A 1 173 ? -7.713 18.365 -5.955 1.00 67.19 173 GLN A O 1
ATOM 1354 N N . SER A 1 174 ? -7.501 18.433 -3.716 1.00 77.25 174 SER A N 1
ATOM 1355 C CA . SER A 1 174 ? -6.639 17.252 -3.597 1.00 77.25 174 SER A CA 1
ATOM 1356 C C . SER A 1 174 ? -7.331 15.972 -4.067 1.00 77.25 174 SER A C 1
ATOM 1358 O O . SER A 1 174 ? -6.731 15.132 -4.734 1.00 77.25 174 SER A O 1
ATOM 1360 N N . TYR A 1 175 ? -8.635 15.864 -3.833 1.00 80.56 175 TYR A N 1
ATOM 1361 C CA . TYR A 1 175 ? -9.391 14.662 -4.109 1.00 80.56 175 TYR A CA 1
ATOM 1362 C C . TYR A 1 175 ? -9.520 14.366 -5.600 1.00 80.56 175 TYR A C 1
ATOM 1364 O O . TYR A 1 175 ? -9.361 13.225 -6.028 1.00 80.56 175 TYR A O 1
ATOM 1372 N N . ASN A 1 176 ? -9.781 15.390 -6.413 1.00 83.31 176 ASN A N 1
ATOM 1373 C CA . ASN A 1 176 ? -9.890 15.202 -7.857 1.00 83.31 176 ASN A CA 1
ATOM 1374 C C . ASN A 1 176 ? -8.581 14.687 -8.465 1.00 83.31 176 ASN A C 1
ATOM 1376 O O . ASN A 1 176 ? -8.630 13.830 -9.344 1.00 83.31 176 ASN A O 1
ATOM 1380 N N . ALA A 1 177 ? -7.436 15.146 -7.954 1.00 86.94 177 AL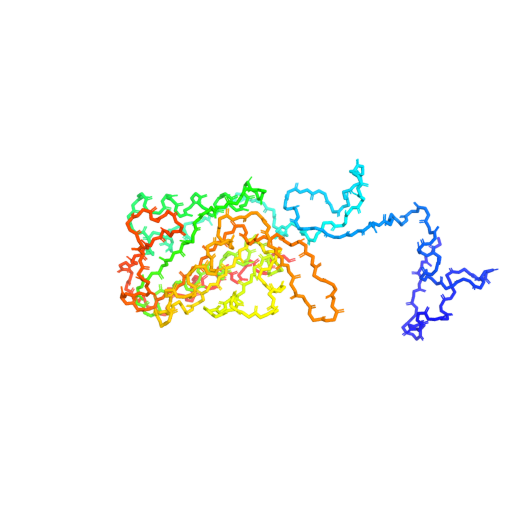A A N 1
ATOM 1381 C CA . ALA A 1 177 ? -6.124 14.644 -8.353 1.00 86.94 177 ALA A CA 1
ATOM 1382 C C . ALA A 1 177 ? -5.854 13.216 -7.841 1.00 86.94 177 ALA A C 1
ATOM 1384 O O . ALA A 1 177 ? -5.135 12.467 -8.493 1.00 86.94 177 ALA A O 1
ATOM 1385 N N . PHE A 1 178 ? -6.464 12.809 -6.723 1.00 90.19 178 PHE A N 1
ATOM 1386 C CA . PHE A 1 178 ? -6.329 11.464 -6.159 1.00 90.19 178 PHE A CA 1
ATOM 1387 C C . PHE A 1 178 ? -7.139 10.392 -6.914 1.00 90.19 178 PHE A C 1
ATOM 1389 O O . PHE A 1 178 ? -6.715 9.238 -6.986 1.00 90.19 178 PHE A O 1
ATOM 1396 N N . LYS A 1 179 ? -8.287 10.751 -7.514 1.00 91.00 179 LYS A N 1
ATOM 1397 C CA . LYS A 1 179 ? -9.198 9.798 -8.189 1.00 91.00 179 LYS A CA 1
ATOM 1398 C C . LYS A 1 179 ? -8.487 8.849 -9.172 1.00 91.00 179 LYS A C 1
ATOM 1400 O O . LYS A 1 179 ? -8.687 7.644 -9.005 1.00 91.00 179 LYS A O 1
ATOM 1405 N N . PRO A 1 180 ? -7.648 9.321 -10.119 1.00 93.56 180 PRO A N 1
ATOM 1406 C CA . PRO A 1 180 ? -6.969 8.445 -11.078 1.00 93.56 180 PRO A CA 1
ATOM 1407 C C . PRO A 1 180 ? -6.050 7.417 -10.409 1.00 93.56 180 PRO A C 1
ATOM 1409 O O . PRO A 1 180 ? -6.011 6.264 -10.822 1.00 93.56 180 PRO A O 1
ATOM 1412 N N . TYR A 1 181 ? -5.372 7.777 -9.313 1.00 95.12 181 TYR A N 1
ATOM 1413 C CA . TYR A 1 181 ? -4.492 6.849 -8.591 1.00 95.12 181 TYR A CA 1
ATOM 1414 C C . TYR A 1 181 ? -5.251 5.662 -7.983 1.00 95.12 181 TYR A C 1
ATOM 1416 O O . TYR A 1 181 ? -4.691 4.570 -7.833 1.00 95.12 181 TYR A O 1
ATOM 1424 N N . VAL A 1 182 ? -6.526 5.855 -7.634 1.00 95.62 182 VAL A N 1
ATOM 1425 C CA . VAL A 1 182 ? -7.395 4.797 -7.099 1.00 95.62 182 VAL A CA 1
ATOM 1426 C C . VAL A 1 182 ? -8.136 4.056 -8.208 1.00 95.62 182 VAL A C 1
ATOM 1428 O O . VAL A 1 182 ? -8.325 2.848 -8.095 1.00 95.62 182 VAL A O 1
ATOM 1431 N N . SER A 1 183 ? -8.580 4.744 -9.264 1.00 94.12 183 SER A N 1
ATOM 1432 C CA . SER A 1 183 ? -9.462 4.146 -10.270 1.00 94.12 183 SER A CA 1
ATOM 1433 C C . SER A 1 183 ? -8.768 3.612 -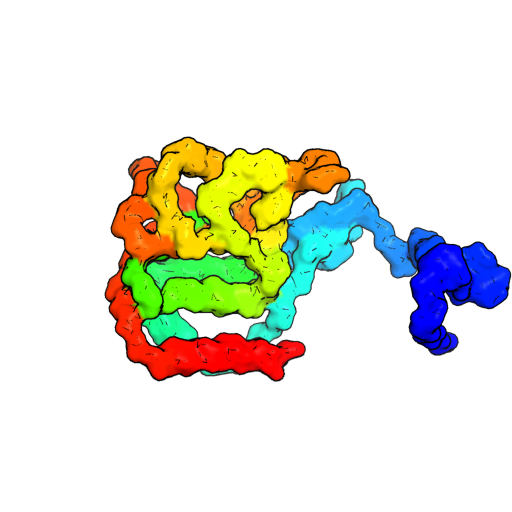11.504 1.00 94.12 183 SER A C 1
ATOM 1435 O O . SER A 1 183 ? -9.328 2.698 -12.093 1.00 94.12 183 SER A O 1
ATOM 1437 N N . ASP A 1 184 ? -7.617 4.139 -11.901 1.00 96.31 184 ASP A N 1
ATOM 1438 C CA . ASP A 1 184 ? -7.015 3.856 -13.207 1.00 96.31 184 ASP A CA 1
ATOM 1439 C C . ASP A 1 184 ? -5.842 2.890 -13.037 1.00 96.31 184 ASP A C 1
ATOM 1441 O O . ASP A 1 184 ? -5.291 2.771 -11.944 1.00 96.31 184 ASP A O 1
ATOM 1445 N N . ASP A 1 185 ? -5.457 2.177 -14.095 1.00 96.94 185 ASP A N 1
ATOM 1446 C CA . ASP A 1 185 ? -4.367 1.190 -14.022 1.00 96.94 185 ASP A CA 1
ATOM 1447 C C . ASP A 1 185 ? -2.983 1.833 -14.212 1.00 96.94 185 ASP A C 1
ATOM 1449 O O . ASP A 1 185 ? -1.973 1.300 -13.747 1.00 96.94 185 ASP A O 1
ATOM 1453 N N . THR A 1 186 ? -2.924 2.987 -14.883 1.00 96.88 186 THR A N 1
ATOM 1454 C CA . THR A 1 186 ? -1.688 3.720 -15.177 1.00 96.88 186 THR A CA 1
ATOM 1455 C C . THR A 1 186 ? -1.856 5.225 -14.996 1.00 96.88 186 THR A C 1
ATOM 1457 O O . THR A 1 186 ? -2.956 5.765 -15.096 1.00 96.88 186 THR A O 1
ATOM 1460 N N . ILE A 1 187 ? -0.739 5.908 -14.746 1.00 95.94 187 ILE A N 1
ATOM 1461 C CA . ILE A 1 187 ? -0.620 7.369 -14.716 1.00 95.94 187 ILE A CA 1
ATOM 1462 C C . ILE A 1 187 ? 0.633 7.818 -15.468 1.00 95.94 187 ILE A C 1
ATOM 1464 O O . ILE A 1 187 ? 1.593 7.060 -15.616 1.00 95.94 187 ILE A O 1
ATOM 1468 N N . LYS A 1 188 ? 0.656 9.090 -15.880 1.00 96.38 188 LYS A N 1
ATOM 1469 C CA . LYS A 1 188 ? 1.890 9.736 -16.331 1.00 96.38 188 LYS A CA 1
ATOM 1470 C C . LYS A 1 188 ? 2.806 9.962 -15.133 1.00 96.38 188 LYS A C 1
ATOM 1472 O O . LYS A 1 188 ? 2.455 10.683 -14.198 1.00 96.38 188 LYS A O 1
ATOM 1477 N N . VAL A 1 189 ? 3.980 9.355 -15.193 1.00 96.19 189 VAL A N 1
ATOM 1478 C CA . VAL A 1 189 ? 5.030 9.477 -14.195 1.00 96.19 189 VAL A CA 1
ATOM 1479 C C . VAL A 1 189 ? 6.060 10.484 -14.668 1.00 96.19 189 VAL A C 1
ATOM 1481 O O . VAL A 1 189 ? 6.665 10.336 -15.731 1.00 96.19 189 VAL A O 1
ATOM 1484 N N . ASN A 1 190 ? 6.271 11.508 -13.851 1.00 96.25 190 ASN A N 1
ATOM 1485 C CA . ASN A 1 190 ? 7.337 12.474 -14.019 1.00 96.25 190 ASN A CA 1
ATOM 1486 C C . ASN A 1 190 ? 8.395 12.245 -12.935 1.00 96.25 190 ASN A C 1
ATOM 1488 O O . ASN A 1 190 ? 8.138 12.396 -11.738 1.00 96.25 190 ASN A O 1
ATOM 1492 N N . GLN A 1 191 ? 9.599 11.882 -13.368 1.00 94.38 191 GLN A N 1
ATOM 1493 C CA . GLN A 1 191 ? 10.748 11.651 -12.505 1.00 94.38 191 GLN A CA 1
ATOM 1494 C C . GLN A 1 191 ? 11.856 12.638 -12.862 1.00 94.38 191 GLN A C 1
ATOM 1496 O O . GLN A 1 191 ? 12.122 12.922 -14.029 1.00 94.38 191 GLN A O 1
ATOM 1501 N N . LYS A 1 192 ? 12.538 13.164 -11.844 1.00 93.44 192 LYS A N 1
ATOM 1502 C CA . LYS A 1 192 ? 13.602 14.147 -12.043 1.00 93.44 192 LYS A CA 1
ATOM 1503 C C . LYS A 1 192 ? 14.696 13.590 -12.963 1.00 93.44 192 LYS A C 1
ATOM 1505 O O . LYS A 1 192 ? 15.221 12.512 -12.706 1.00 93.44 192 LYS A O 1
ATOM 1510 N N . HIS A 1 193 ? 15.067 14.365 -13.984 1.00 92.50 193 HIS A N 1
ATOM 1511 C CA . HIS A 1 193 ? 16.081 14.017 -14.993 1.00 92.50 193 HIS A CA 1
ATOM 1512 C C . HIS A 1 193 ? 15.718 12.844 -15.921 1.00 92.50 193 HIS A C 1
ATOM 1514 O O . HIS A 1 193 ? 16.596 12.337 -16.615 1.00 92.50 193 HIS A O 1
ATOM 1520 N N . TRP A 1 194 ? 14.446 12.445 -15.971 1.00 91.94 194 TRP A N 1
ATOM 1521 C CA . TRP A 1 194 ? 13.952 11.395 -16.858 1.00 91.94 194 TRP A CA 1
ATOM 1522 C C . TRP A 1 194 ? 12.810 11.912 -17.743 1.00 91.94 194 TRP A C 1
ATOM 1524 O O . TRP A 1 194 ? 12.062 12.795 -17.319 1.00 91.94 194 TRP A O 1
ATOM 1534 N N . PRO A 1 195 ? 12.651 11.384 -18.972 1.00 93.25 195 PRO A N 1
ATOM 1535 C CA . PRO A 1 195 ? 11.451 11.622 -19.765 1.00 93.25 195 PRO A CA 1
ATOM 1536 C C . PRO A 1 195 ? 10.199 11.137 -19.028 1.00 93.25 195 PRO A C 1
ATOM 1538 O O . PRO A 1 195 ? 10.252 10.141 -18.310 1.00 93.25 195 PRO A O 1
ATOM 1541 N N . VAL A 1 196 ? 9.070 11.810 -19.245 1.00 95.19 196 VAL A N 1
ATOM 1542 C CA . VAL A 1 196 ? 7.769 11.362 -18.728 1.00 95.19 196 VAL A CA 1
ATOM 1543 C C . VAL A 1 196 ? 7.392 10.030 -19.379 1.00 95.19 196 VAL A C 1
ATOM 1545 O O . VAL A 1 196 ? 7.501 9.883 -20.598 1.00 95.19 196 VAL A O 1
ATOM 1548 N N . TYR A 1 197 ? 6.918 9.079 -18.579 1.00 93.38 197 TYR A N 1
ATOM 1549 C CA . TYR A 1 197 ? 6.505 7.747 -19.030 1.00 93.38 197 TYR A CA 1
ATOM 1550 C C . TYR A 1 197 ? 5.175 7.327 -18.394 1.00 93.38 197 TYR A C 1
ATOM 1552 O O . TYR A 1 197 ? 4.670 8.007 -17.506 1.00 93.38 197 TYR A O 1
ATOM 1560 N N . ASP A 1 198 ? 4.581 6.229 -18.862 1.00 94.38 198 ASP A N 1
ATOM 1561 C CA . ASP A 1 198 ? 3.409 5.624 -18.219 1.00 94.38 198 ASP A CA 1
ATOM 1562 C C . ASP A 1 198 ? 3.864 4.618 -17.157 1.00 94.38 198 ASP A C 1
ATOM 1564 O O . ASP A 1 198 ? 4.557 3.654 -17.477 1.00 94.38 198 ASP A O 1
ATOM 1568 N N . GLY A 1 199 ? 3.491 4.851 -15.899 1.00 94.94 199 GLY A N 1
ATOM 1569 C CA . GLY A 1 199 ? 3.745 3.942 -14.778 1.00 94.94 199 GLY A CA 1
ATOM 1570 C C . GLY A 1 199 ? 2.448 3.399 -14.193 1.00 94.94 199 GLY A C 1
ATOM 1571 O O . GLY A 1 199 ? 1.373 3.964 -14.412 1.00 94.94 199 GLY A O 1
ATOM 1572 N N . ARG A 1 200 ? 2.530 2.292 -13.451 1.00 96.88 200 ARG A N 1
ATOM 1573 C CA . ARG A 1 200 ? 1.351 1.658 -12.843 1.00 96.88 200 ARG A CA 1
ATOM 1574 C C . ARG A 1 200 ? 0.926 2.416 -11.596 1.00 96.88 200 ARG A C 1
ATOM 1576 O O . ARG A 1 200 ? 1.774 2.850 -10.822 1.00 96.88 200 ARG A O 1
ATOM 1583 N N . THR A 1 201 ? -0.373 2.563 -11.374 1.00 97.56 201 THR A N 1
ATOM 1584 C CA . THR A 1 201 ? -0.878 3.102 -10.101 1.00 97.56 201 THR A CA 1
ATOM 1585 C C . THR A 1 201 ? -0.808 2.040 -8.995 1.00 97.56 201 THR A C 1
ATOM 1587 O O . THR A 1 201 ? -0.744 0.847 -9.300 1.00 97.56 201 THR A O 1
ATOM 1590 N N . PRO A 1 202 ? -0.873 2.423 -7.705 1.00 97.56 202 PRO A N 1
ATOM 1591 C CA . PRO A 1 202 ? -0.805 1.451 -6.619 1.00 97.56 202 PRO A CA 1
ATOM 1592 C C . PRO A 1 202 ? -1.973 0.459 -6.629 1.00 97.56 202 PRO A C 1
ATOM 1594 O O . PRO A 1 202 ? -3.121 0.882 -6.765 1.00 97.56 202 PRO A O 1
ATOM 1597 N N . TYR A 1 203 ? -1.725 -0.840 -6.443 1.00 97.88 203 TYR A N 1
ATOM 1598 C CA . TYR A 1 203 ? -2.788 -1.863 -6.516 1.00 97.88 203 TYR A CA 1
ATOM 1599 C C . TYR A 1 203 ? -3.835 -1.742 -5.400 1.00 97.88 203 TYR A C 1
ATOM 1601 O O . TYR A 1 203 ? -4.997 -2.100 -5.603 1.00 97.88 203 TYR A O 1
ATOM 1609 N N . PHE A 1 204 ? -3.456 -1.179 -4.253 1.00 98.19 204 PHE A N 1
ATOM 1610 C CA . PHE A 1 204 ? -4.381 -0.818 -3.186 1.00 98.19 204 PHE A CA 1
ATOM 1611 C C . PHE A 1 204 ? -3.921 0.422 -2.426 1.00 98.19 204 PHE A C 1
ATOM 1613 O O . PHE A 1 204 ? -2.724 0.681 -2.278 1.00 98.19 204 PHE A O 1
ATOM 1620 N N . TRP A 1 205 ? -4.897 1.163 -1.908 1.00 97.75 205 TRP A N 1
ATOM 1621 C CA . TRP A 1 205 ? -4.682 2.328 -1.064 1.00 97.75 205 TRP A CA 1
ATOM 1622 C C . TRP A 1 205 ? -5.250 2.083 0.327 1.00 97.75 205 TRP A C 1
ATOM 1624 O O . TRP A 1 205 ? -6.396 1.658 0.480 1.00 97.75 205 TRP A O 1
ATOM 1634 N N . MET A 1 206 ? -4.458 2.405 1.344 1.00 97.50 206 MET A N 1
ATOM 1635 C CA . MET A 1 206 ? -4.882 2.382 2.737 1.00 97.50 206 MET A CA 1
ATOM 1636 C C . MET A 1 206 ? -4.527 3.710 3.400 1.00 97.50 206 MET A C 1
ATOM 1638 O O . MET A 1 206 ? -3.427 4.224 3.240 1.00 97.50 206 MET A O 1
ATOM 1642 N N . ALA A 1 207 ? -5.447 4.268 4.168 1.00 95.50 207 ALA A N 1
ATOM 1643 C CA . ALA A 1 207 ? -5.273 5.540 4.842 1.00 95.50 207 ALA A CA 1
ATOM 1644 C C . ALA A 1 207 ? -5.702 5.441 6.305 1.00 95.50 207 ALA A C 1
ATOM 1646 O O . ALA A 1 207 ? -6.677 4.766 6.643 1.00 95.50 207 ALA A O 1
ATOM 1647 N N . PHE A 1 208 ? -4.996 6.152 7.176 1.00 95.06 208 PHE A N 1
ATOM 1648 C CA . PHE A 1 208 ? -5.331 6.275 8.587 1.00 95.06 208 PHE A CA 1
ATOM 1649 C C . PHE A 1 208 ? -5.618 7.730 8.938 1.00 95.06 208 PHE A C 1
ATOM 1651 O O . PHE A 1 208 ? -4.953 8.642 8.458 1.00 95.06 208 PHE A O 1
ATOM 1658 N N . SER A 1 209 ? -6.595 7.958 9.814 1.00 92.12 209 SER A N 1
ATOM 1659 C CA . SER A 1 209 ? -6.814 9.280 10.400 1.00 92.12 209 SER A CA 1
ATOM 1660 C C . SER A 1 209 ? -7.206 9.198 11.870 1.00 92.12 209 SER A C 1
ATOM 1662 O O . SER A 1 209 ? -7.814 8.226 12.329 1.00 92.12 209 SER A O 1
ATOM 1664 N N . ASN A 1 210 ? -6.862 10.243 12.616 1.00 89.31 210 ASN A N 1
ATOM 1665 C CA . ASN A 1 210 ? -7.368 10.473 13.968 1.00 89.31 210 ASN A CA 1
ATOM 1666 C C . ASN A 1 210 ? -8.510 11.508 13.983 1.00 89.31 210 ASN A C 1
ATOM 1668 O O . ASN A 1 210 ? -9.119 11.720 15.028 1.00 89.31 210 ASN A O 1
ATOM 1672 N N . HIS A 1 211 ? -8.813 12.142 12.845 1.00 84.62 211 HIS A N 1
ATOM 1673 C CA . HIS A 1 211 ? -9.894 13.119 12.735 1.00 84.62 211 HIS A CA 1
ATOM 1674 C C . HIS A 1 211 ? -11.250 12.430 12.600 1.00 84.62 211 HIS A C 1
ATOM 1676 O O . HIS A 1 211 ? -11.378 11.418 11.914 1.00 84.62 211 HIS A O 1
ATOM 1682 N N . GLU A 1 212 ? -12.284 13.011 13.214 1.00 76.06 212 GLU A N 1
ATOM 1683 C CA . GLU A 1 212 ? -13.653 12.491 13.101 1.00 76.06 212 GLU A CA 1
ATOM 1684 C C . GLU A 1 212 ? -14.248 12.679 11.702 1.00 76.06 212 GLU A C 1
ATOM 1686 O O . GLU A 1 212 ? -15.056 11.869 11.257 1.00 76.06 212 GLU A O 1
ATOM 1691 N N . LYS A 1 213 ? -13.846 13.746 11.004 1.00 82.19 213 LYS A N 1
ATOM 1692 C CA . LYS A 1 213 ? -14.306 14.086 9.651 1.00 82.19 213 LYS A CA 1
ATOM 1693 C C . LYS A 1 213 ? -13.103 14.332 8.738 1.00 82.19 213 LYS A C 1
ATOM 1695 O O . LYS A 1 213 ? -12.827 15.477 8.393 1.00 82.19 213 LYS A O 1
ATOM 1700 N N . PRO A 1 214 ? -12.343 13.282 8.387 1.00 82.25 214 PRO A N 1
ATOM 1701 C CA . PRO A 1 214 ? -11.104 13.435 7.626 1.00 82.25 214 PRO A CA 1
ATOM 1702 C C . PRO A 1 214 ? -11.342 13.714 6.138 1.00 82.25 214 PRO A C 1
ATOM 1704 O O . PRO A 1 214 ? -10.425 14.148 5.452 1.00 82.25 214 PRO A O 1
ATOM 1707 N N . ILE A 1 215 ? -12.552 13.462 5.635 1.00 83.88 215 ILE A N 1
ATOM 1708 C CA . ILE A 1 215 ? -12.899 13.582 4.224 1.00 83.88 215 ILE A CA 1
ATOM 1709 C C . ILE A 1 215 ? -14.362 13.999 4.050 1.00 83.88 215 ILE A C 1
ATOM 1711 O O . ILE A 1 215 ? -15.221 13.623 4.847 1.00 83.88 215 ILE A O 1
ATOM 1715 N N . ILE A 1 216 ? -14.633 14.750 2.983 1.00 84.00 216 ILE A N 1
ATOM 1716 C CA . ILE A 1 216 ? -15.975 14.962 2.433 1.00 84.00 216 ILE A CA 1
ATOM 1717 C C . ILE A 1 216 ? -16.065 14.106 1.168 1.00 84.00 216 ILE A C 1
ATOM 1719 O O . ILE A 1 216 ? -15.223 14.245 0.279 1.00 84.00 216 ILE A O 1
ATOM 1723 N N . ILE A 1 217 ? -17.039 13.198 1.124 1.00 83.69 217 ILE A N 1
ATOM 1724 C CA . ILE A 1 217 ? -17.248 12.247 0.027 1.00 83.69 217 ILE A CA 1
ATOM 1725 C C . ILE A 1 217 ? -18.612 12.543 -0.593 1.00 83.69 217 ILE A C 1
ATOM 1727 O O . ILE A 1 217 ? -19.592 12.718 0.130 1.00 83.69 217 ILE A O 1
ATOM 1731 N N . GLU A 1 218 ? -18.660 12.598 -1.920 1.00 86.38 218 GLU A N 1
ATOM 1732 C CA . GLU A 1 218 ? -19.916 12.738 -2.658 1.00 86.38 218 GLU A CA 1
ATOM 1733 C C . GLU A 1 218 ? -20.773 11.464 -2.522 1.00 86.38 218 GLU A C 1
ATOM 1735 O O . GLU A 1 218 ? -20.210 10.369 -2.478 1.00 86.38 218 GLU A O 1
ATOM 1740 N N . PRO A 1 219 ? -22.115 11.554 -2.508 1.00 86.31 219 PRO A N 1
ATOM 1741 C CA . PRO A 1 219 ? -22.991 10.396 -2.288 1.00 86.31 219 PRO A CA 1
ATOM 1742 C C . PRO A 1 219 ? -22.756 9.206 -3.233 1.00 86.31 219 PRO A C 1
ATOM 1744 O O . PRO A 1 219 ? -22.850 8.059 -2.807 1.00 86.31 219 PRO A O 1
ATOM 1747 N N . ASP A 1 220 ? -22.415 9.476 -4.495 1.00 89.44 220 ASP A N 1
ATOM 1748 C CA . ASP A 1 220 ? -22.207 8.449 -5.527 1.00 89.44 220 ASP A CA 1
ATOM 1749 C C . ASP A 1 220 ? -20.757 7.948 -5.610 1.00 89.44 220 ASP A C 1
ATOM 1751 O O . ASP A 1 220 ? -20.391 7.178 -6.509 1.00 89.44 220 ASP A O 1
ATOM 1755 N N . ASP A 1 221 ? -19.886 8.402 -4.709 1.00 89.44 221 ASP A N 1
ATOM 1756 C CA . ASP A 1 221 ? -18.486 8.030 -4.759 1.00 89.44 221 ASP A CA 1
ATOM 1757 C C . ASP A 1 221 ? -18.239 6.631 -4.180 1.00 89.44 221 ASP A C 1
ATOM 1759 O O . ASP A 1 221 ? -18.550 6.324 -3.032 1.00 89.44 221 ASP A O 1
ATOM 1763 N N . ARG A 1 222 ? -17.625 5.775 -4.999 1.00 93.25 222 ARG A N 1
ATOM 1764 C CA . ARG A 1 222 ? -17.329 4.372 -4.676 1.00 93.25 222 ARG A CA 1
ATOM 1765 C C . ARG A 1 222 ? -15.843 4.121 -4.403 1.00 93.25 222 ARG A C 1
ATOM 1767 O O . ARG A 1 222 ? -15.436 2.972 -4.261 1.00 93.25 222 ARG A O 1
ATOM 1774 N N . ARG A 1 223 ? -15.015 5.173 -4.383 1.00 94.19 223 ARG A N 1
ATOM 1775 C CA . ARG A 1 223 ? -13.549 5.078 -4.274 1.00 94.19 223 ARG A CA 1
ATOM 1776 C C . ARG A 1 223 ? -13.052 5.080 -2.834 1.00 94.19 223 ARG A C 1
ATOM 1778 O O . ARG A 1 223 ? -11.847 4.971 -2.628 1.00 94.19 223 ARG A O 1
ATOM 1785 N N . PHE A 1 224 ? -13.937 5.171 -1.846 1.00 93.88 224 PHE A N 1
ATOM 1786 C CA . PHE A 1 224 ? -13.581 5.064 -0.437 1.00 93.88 224 PHE A CA 1
ATOM 1787 C C . PHE A 1 224 ? -14.447 4.045 0.278 1.00 93.88 224 PHE A C 1
ATOM 1789 O O . PHE A 1 224 ? -15.672 4.090 0.218 1.00 93.88 224 PHE A O 1
ATOM 1796 N N . PHE A 1 225 ? -13.782 3.183 1.033 1.00 95.69 225 PHE A N 1
ATOM 1797 C CA . PHE A 1 225 ? -14.393 2.424 2.105 1.00 95.69 225 PHE A CA 1
ATOM 1798 C C . PHE A 1 225 ? -13.949 3.061 3.421 1.00 95.69 225 PHE A C 1
ATOM 1800 O O . PHE A 1 225 ? -12.782 2.953 3.804 1.00 95.69 225 PHE A O 1
ATOM 1807 N N . VAL A 1 226 ? -14.855 3.778 4.087 1.00 94.12 226 VAL A N 1
ATOM 1808 C CA . VAL A 1 226 ? -14.550 4.484 5.338 1.00 94.12 226 VAL A CA 1
ATOM 1809 C C . VAL A 1 226 ? -15.031 3.661 6.520 1.00 94.12 226 VAL A C 1
ATOM 1811 O O . VAL A 1 226 ? -16.215 3.352 6.621 1.00 94.12 226 VAL A O 1
ATOM 1814 N N . TYR A 1 227 ? -14.122 3.361 7.444 1.00 95.38 227 TYR A N 1
ATOM 1815 C CA . TYR A 1 227 ? -14.455 2.673 8.682 1.00 95.38 227 TYR A CA 1
ATOM 1816 C C . TYR A 1 227 ? -13.931 3.417 9.906 1.00 95.38 227 TYR A C 1
ATOM 1818 O O . TYR A 1 227 ? -12.736 3.690 10.023 1.00 95.38 227 TYR A O 1
ATOM 1826 N N . ARG A 1 228 ? -14.827 3.715 10.850 1.00 95.06 228 ARG A N 1
ATOM 1827 C CA . ARG A 1 228 ? -14.454 4.231 12.170 1.00 95.06 228 ARG A CA 1
ATOM 1828 C C . ARG A 1 228 ? -14.286 3.053 13.117 1.00 95.06 228 ARG A C 1
ATOM 1830 O O . ARG A 1 228 ? -15.277 2.478 13.553 1.00 95.06 228 ARG A O 1
ATOM 1837 N N . THR A 1 229 ? -13.046 2.720 13.463 1.00 95.38 229 THR A N 1
ATOM 1838 C CA . THR A 1 229 ? -12.798 1.665 14.446 1.00 95.38 229 THR A CA 1
ATOM 1839 C C . THR A 1 229 ? -13.319 2.079 15.828 1.00 95.38 229 THR A C 1
ATOM 1841 O O . THR A 1 229 ? -13.004 3.184 16.291 1.00 95.38 229 THR A O 1
ATOM 1844 N N . PRO A 1 230 ? -14.100 1.216 16.507 1.00 95.44 230 PRO A N 1
ATOM 1845 C CA . PRO A 1 230 ? -14.517 1.440 17.888 1.00 95.44 230 PRO A CA 1
ATOM 1846 C C . PRO A 1 230 ? -13.427 1.049 18.899 1.00 95.44 230 PRO A C 1
ATOM 1848 O O . PRO A 1 230 ? -13.645 1.173 20.103 1.00 95.44 230 PRO A O 1
ATOM 1851 N N . ALA A 1 231 ? -12.269 0.563 18.435 1.00 94.44 231 ALA A N 1
ATOM 1852 C CA . ALA A 1 231 ? -11.179 0.116 19.285 1.00 94.44 231 ALA A CA 1
ATOM 1853 C C . ALA A 1 231 ? -10.735 1.205 20.273 1.00 94.44 231 ALA A C 1
ATOM 1855 O O . ALA A 1 231 ? -10.520 2.366 19.912 1.00 94.44 231 ALA A O 1
ATOM 1856 N N . ILE A 1 232 ? -10.538 0.799 21.525 1.00 93.75 232 ILE A N 1
ATOM 1857 C CA . ILE A 1 232 ? -10.020 1.647 22.597 1.00 93.75 232 ILE A CA 1
ATOM 1858 C C . ILE A 1 232 ? -8.615 1.172 22.929 1.00 93.75 232 ILE A C 1
ATOM 1860 O O . ILE A 1 232 ? -8.379 -0.024 23.054 1.00 93.75 232 ILE A O 1
ATOM 1864 N N . LYS A 1 233 ? -7.687 2.119 23.096 1.00 93.19 233 LYS A N 1
ATOM 1865 C CA . LYS A 1 233 ? -6.270 1.838 23.326 1.00 93.19 233 LYS A CA 1
ATOM 1866 C C . LYS A 1 233 ? -6.068 0.808 24.442 1.00 93.19 233 LYS A C 1
ATOM 1868 O O . LYS A 1 233 ? -6.303 1.086 25.614 1.00 93.19 233 LYS A O 1
ATOM 1873 N N . GLU A 1 234 ? -5.528 -0.337 24.047 1.00 91.94 234 GLU A N 1
ATOM 1874 C CA . GLU A 1 234 ? -5.157 -1.414 24.957 1.00 91.94 234 GLU A CA 1
ATOM 1875 C C . GLU A 1 234 ? -3.902 -1.146 25.807 1.00 91.94 234 GLU A C 1
ATOM 1877 O O . GLU A 1 234 ? -3.156 -0.175 25.623 1.00 91.94 234 GLU A O 1
ATOM 1882 N N . ARG A 1 235 ? -3.643 -2.043 26.764 1.00 89.62 235 ARG A N 1
ATOM 1883 C CA . ARG A 1 235 ? -2.446 -1.981 27.618 1.00 89.62 235 ARG A CA 1
ATOM 1884 C C . ARG A 1 235 ? -1.162 -2.206 26.801 1.00 89.62 235 ARG A C 1
ATOM 1886 O O . ARG A 1 235 ? -1.147 -3.043 25.901 1.00 89.62 235 ARG A O 1
ATOM 1893 N N . PRO A 1 236 ? -0.018 -1.593 27.170 1.00 86.81 236 PRO A N 1
ATOM 1894 C CA . PRO A 1 236 ? 1.251 -1.761 26.446 1.00 86.81 236 PRO A CA 1
ATOM 1895 C C . PRO A 1 236 ? 1.690 -3.218 26.219 1.00 86.81 236 PRO A C 1
ATOM 1897 O O . PRO A 1 236 ? 2.297 -3.529 25.196 1.00 86.81 236 PRO A O 1
ATOM 1900 N N . LYS A 1 237 ? 1.356 -4.127 27.149 1.00 87.38 237 LYS A N 1
ATOM 1901 C CA . LYS A 1 237 ? 1.658 -5.564 27.042 1.00 87.38 237 LYS A CA 1
ATOM 1902 C C . LYS A 1 237 ? 1.049 -6.199 25.785 1.00 87.38 237 LYS A C 1
ATOM 1904 O O . LYS A 1 237 ? 1.715 -7.017 25.158 1.00 87.38 237 LYS A O 1
ATOM 1909 N N . TYR A 1 238 ? -0.169 -5.802 25.415 1.00 86.31 238 TYR A N 1
ATOM 1910 C CA . TYR A 1 238 ? -0.851 -6.284 24.215 1.00 86.31 238 TYR A CA 1
ATOM 1911 C C . TYR A 1 238 ? -0.060 -5.922 22.953 1.00 86.31 238 TYR A C 1
ATOM 1913 O O . TYR A 1 238 ? 0.330 -6.798 22.183 1.00 86.31 238 TYR A O 1
ATOM 1921 N N . TYR A 1 239 ? 0.289 -4.641 22.800 1.00 84.88 239 TYR A N 1
ATOM 1922 C CA . TYR A 1 239 ? 1.057 -4.180 21.644 1.00 84.88 239 TYR A CA 1
ATOM 1923 C C . TYR A 1 239 ? 2.449 -4.801 21.590 1.00 84.88 239 TYR A C 1
ATOM 1925 O O . TYR A 1 239 ? 2.909 -5.157 20.511 1.00 84.88 239 TYR A O 1
ATOM 1933 N N . LYS A 1 240 ? 3.118 -4.989 22.735 1.00 84.88 240 LYS A N 1
ATOM 1934 C CA . LYS A 1 240 ? 4.421 -5.664 22.770 1.00 84.88 240 LYS A CA 1
ATOM 1935 C C . LYS A 1 240 ? 4.331 -7.091 22.220 1.00 84.88 240 LYS A C 1
ATOM 1937 O O . LYS A 1 240 ? 5.185 -7.470 21.428 1.00 84.88 240 LYS A O 1
ATOM 1942 N N . ALA A 1 241 ? 3.298 -7.852 22.589 1.00 83.19 241 ALA A N 1
ATOM 1943 C CA . ALA A 1 241 ? 3.080 -9.197 22.054 1.00 83.19 241 ALA A CA 1
ATOM 1944 C C . ALA A 1 241 ? 2.839 -9.174 20.533 1.00 83.19 241 ALA A C 1
ATOM 1946 O O . ALA A 1 241 ? 3.491 -9.913 19.796 1.00 83.19 241 ALA A O 1
ATOM 1947 N N . LEU A 1 242 ? 1.989 -8.258 20.059 1.00 83.44 242 LEU A N 1
ATOM 1948 C CA . LEU A 1 242 ? 1.707 -8.072 18.633 1.00 83.44 242 LEU A CA 1
ATOM 1949 C C . LEU A 1 242 ? 2.970 -7.694 17.831 1.00 83.44 242 LEU A C 1
ATOM 1951 O O . LEU A 1 242 ? 3.255 -8.271 16.780 1.00 83.44 242 LEU A O 1
ATOM 1955 N N . TYR A 1 243 ? 3.779 -6.762 18.341 1.00 82.38 243 TYR A N 1
ATOM 1956 C CA . TYR A 1 243 ? 5.027 -6.356 17.693 1.00 82.38 243 TYR A CA 1
ATOM 1957 C C . TYR A 1 243 ? 6.108 -7.437 17.752 1.00 82.38 243 TYR A C 1
ATOM 1959 O O . TYR A 1 243 ? 6.860 -7.583 16.790 1.00 82.38 243 TYR A O 1
ATOM 1967 N N . CYS A 1 244 ? 6.183 -8.227 18.826 1.00 80.94 244 CYS A N 1
ATOM 1968 C CA . CYS A 1 244 ? 7.085 -9.375 18.888 1.00 80.94 244 CYS A CA 1
ATOM 1969 C C . CYS A 1 244 ? 6.750 -10.406 17.807 1.00 80.94 244 CYS A C 1
ATOM 1971 O O . CYS A 1 244 ? 7.665 -10.860 17.135 1.00 80.94 244 CYS A O 1
ATOM 1973 N N . LEU A 1 245 ? 5.473 -10.717 17.577 1.00 74.31 245 LEU A N 1
ATOM 1974 C CA . LEU A 1 245 ? 5.065 -11.652 16.520 1.00 74.31 245 LEU A CA 1
ATOM 1975 C C . LEU A 1 245 ? 5.404 -11.133 15.128 1.00 74.31 245 LEU A C 1
ATOM 1977 O O . LEU A 1 245 ? 6.022 -11.836 14.332 1.00 74.31 245 LEU A O 1
ATOM 1981 N N . THR A 1 246 ? 5.070 -9.870 14.855 1.00 68.12 246 THR A N 1
ATOM 1982 C CA . THR A 1 246 ? 5.444 -9.272 13.571 1.00 68.12 246 THR A CA 1
ATOM 1983 C C . THR A 1 246 ? 6.965 -9.257 13.409 1.00 68.12 246 THR A C 1
ATOM 1985 O O . THR A 1 246 ? 7.458 -9.469 12.308 1.00 68.12 246 THR A O 1
ATOM 1988 N N . SER A 1 247 ? 7.740 -9.052 14.477 1.00 67.44 247 SER A N 1
ATOM 1989 C CA . SER A 1 247 ? 9.211 -9.076 14.450 1.00 67.44 247 SER A CA 1
ATOM 1990 C C . SER A 1 247 ? 9.805 -10.481 14.341 1.00 67.44 247 SER A C 1
ATOM 1992 O O . SER A 1 247 ? 10.812 -10.631 13.667 1.00 67.44 247 SER A O 1
ATOM 1994 N N . ALA A 1 248 ? 9.194 -11.510 14.926 1.00 59.19 248 ALA A N 1
ATOM 1995 C CA . ALA A 1 248 ? 9.621 -12.903 14.776 1.00 59.19 248 ALA A CA 1
ATOM 1996 C C . ALA A 1 248 ? 9.513 -13.371 13.316 1.00 59.19 248 ALA A C 1
ATOM 1998 O O . ALA A 1 248 ? 10.395 -14.074 12.833 1.00 59.19 248 ALA A O 1
ATOM 1999 N N . LEU A 1 249 ? 8.521 -12.853 12.583 1.00 55.41 249 LEU A N 1
ATOM 2000 C CA . LEU A 1 249 ? 8.413 -12.974 11.125 1.00 55.41 249 LEU A CA 1
ATOM 2001 C C . LEU A 1 249 ? 9.643 -12.422 10.363 1.00 55.41 249 LEU A C 1
ATOM 2003 O O . LEU A 1 249 ? 9.822 -12.752 9.202 1.00 55.41 249 LEU A O 1
ATOM 2007 N N . MET A 1 250 ? 10.495 -11.594 10.989 1.00 42.12 250 MET A N 1
ATOM 2008 C CA . MET A 1 250 ? 11.745 -11.079 10.395 1.00 42.12 250 MET A CA 1
ATOM 2009 C C . MET A 1 250 ? 12.953 -11.989 10.621 1.00 42.12 250 MET A C 1
ATOM 2011 O O . MET A 1 250 ? 13.961 -11.803 9.958 1.00 42.12 250 MET A O 1
ATOM 2015 N N . ALA A 1 251 ? 12.899 -12.902 11.595 1.00 37.91 251 ALA A N 1
ATOM 2016 C CA . ALA A 1 251 ? 14.032 -13.762 11.952 1.00 37.91 251 ALA A CA 1
ATOM 2017 C C . ALA A 1 251 ? 14.022 -15.105 11.200 1.00 37.91 251 ALA A C 1
ATOM 2019 O O . ALA A 1 251 ? 14.920 -15.920 11.391 1.00 37.91 251 ALA A O 1
ATOM 2020 N N . GLN A 1 252 ? 12.985 -15.347 10.394 1.00 37.25 252 GLN A N 1
ATOM 2021 C CA . GLN A 1 252 ? 12.768 -16.578 9.627 1.00 37.25 252 GLN A CA 1
ATOM 2022 C C . GLN A 1 252 ? 12.921 -16.374 8.106 1.00 37.25 252 GLN A C 1
ATOM 2024 O O . GLN A 1 252 ? 12.651 -17.302 7.347 1.00 37.25 252 GLN A O 1
ATOM 2029 N N . ILE A 1 253 ? 13.354 -15.181 7.679 1.00 37.22 253 ILE A N 1
ATOM 2030 C CA . ILE A 1 253 ? 13.677 -14.795 6.293 1.00 37.22 253 ILE A CA 1
ATOM 2031 C C . ILE A 1 253 ? 15.152 -14.399 6.265 1.00 37.22 253 ILE A C 1
ATOM 2033 O O . ILE A 1 253 ? 15.860 -14.825 5.329 1.00 37.22 253 ILE A O 1
#

Radius of gyration: 22.52 Å; Cα contacts (8 Å, |Δi|>4): 376; chains: 1; bounding box: 66×45×56 Å

Nearest PDB structures (foldseek):
  6lrb-assembly1_F  TM=8.423E-01  e=1.177E-14  Nitratiruptor phage NrS-1
  6lrb-assembly1_B  TM=8.491E-01  e=3.028E-14  Nitratiruptor phage NrS-1
  6lrb-assembly1_E  TM=8.416E-01  e=5.685E-14  Nitratiruptor phage NrS-1
  6k9e-assembly1_C  TM=8.147E-01  e=1.557E-13  Nitratiruptor phage NrS-1
  6k9e-assembly1_D  TM=8.205E-01  e=4.005E-13  Nitratiruptor phage NrS-1

Sequence (253 aa):
MSLVLDKEGFRDANAFAFPSQKTSAVTAFNRSKLAPQVNGTDYVPGKEKLMLGGTYSVLNKWNGFGLVPMEGDYVTIFQYMTYLFPEGRVLEHILNCFASLVQQPDIKVRHCLLITGGQGVGKSTLRVLLTKILGKENVGIVNTGDWQESFNAHLSDLHLAVIEEFMSGNWQQSYNAFKPYVSDDTIKVNQKHWPVYDGRTPYFWMAFSNHEKPIIIEPDDRRFFVYRTPAIKERPKYYKALYCLTSALMAQI

Foldseek 3Di:
DDDDDDPVQPPQCAPDPDPVDRAGPVRCLVPDPVNDDWPEEAAAPPDDQWDPDPVTTYGHPAPFQPDDDDDDDCPLVVVLLCLQPVDPVVSVVVVVVLCCCRVVVRAADLAEEEEEEAPQLCPCVVVLLSCNRRPVSQEAEDELCQLVDPANQSQFSHQEYEHEAQAQPPVVVSVVSCNCLRHPQWDFGDHPPDDTDITGRHSYHYYYHHDPDSYDDDPPDPRYDYHYGPRDNDDPVSVVVSVVVSVVSVVVD

Solvent-accessible surface area (backbone atoms only — not comparable to full-atom values): 14826 Å² total; per-residue (Å²): 136,83,91,80,83,61,87,86,55,82,47,76,84,71,36,52,70,41,100,90,44,101,43,26,40,62,59,51,46,73,68,31,91,89,44,86,81,59,79,47,72,48,66,48,49,92,55,62,53,69,43,74,83,57,104,58,31,29,36,33,69,45,80,72,38,91,69,79,92,71,94,74,90,53,62,69,60,51,52,51,48,39,53,49,32,70,50,66,72,59,35,50,52,53,50,50,54,56,45,35,57,69,79,37,48,72,54,65,47,55,34,29,42,35,43,25,33,61,79,80,49,54,70,70,51,53,54,55,52,48,33,64,59,44,23,63,88,29,46,36,83,46,62,84,60,48,74,77,46,86,58,37,53,80,62,33,57,24,54,33,36,34,25,74,67,41,60,48,72,76,34,76,68,50,45,67,56,44,47,51,50,43,66,38,71,57,42,84,28,30,40,91,99,49,79,74,44,84,34,31,26,29,30,28,38,40,32,26,25,69,47,95,69,37,69,89,80,62,93,89,60,70,49,59,47,78,43,75,35,82,39,68,63,71,61,70,70,58,56,52,53,54,50,48,54,60,50,54,66,62,79,80,113

Mean predicted aligned error: 8.7 Å

pLDDT: mean 85.12, std 15.72, range [29.03, 98.19]

Secondary structure (DSSP, 8-state):
------GGG--TTT-EEETTEEEEHHHHHHT-TTS---SEEE--TTS-SEE-SSSS-EEE-----S--------HHHHHHHHHH--SHHHHHHHHHHHHHHHHSTTS---SEEEEE--TTSSHHHHHHHHHHHH-GGGEEE--TTGGGSS--GGGSS-SEEEESS---TTHHHHHHHHHHHHH-SEEEE--TTS--EEEEPPSEEEEEE-SSS-----TT--SEEEEE-------HHHHHHHHHHHHHTTS--